Protein AF-A0A349B0N8-F1 (afdb_monomer_lite)

Structure (mmCIF, N/CA/C/O backbone):
data_AF-A0A349B0N8-F1
#
_entry.id   AF-A0A349B0N8-F1
#
loop_
_atom_site.group_PDB
_atom_site.id
_atom_site.type_symbol
_atom_site.label_atom_id
_atom_site.label_alt_id
_atom_site.label_comp_id
_a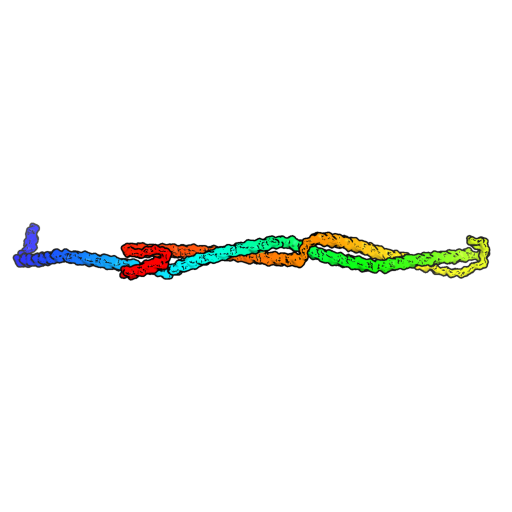tom_site.label_asym_id
_atom_site.label_entity_id
_atom_site.label_seq_id
_atom_site.pdbx_PDB_ins_code
_atom_site.Cartn_x
_atom_site.Cartn_y
_atom_site.Cartn_z
_atom_site.occupancy
_atom_site.B_iso_or_equiv
_atom_site.auth_seq_id
_atom_site.auth_comp_id
_atom_site.auth_asym_id
_atom_site.auth_atom_id
_atom_site.pdbx_PDB_model_num
ATOM 1 N N . ALA A 1 1 ? -107.350 33.479 91.675 1.00 53.53 1 ALA A N 1
ATOM 2 C CA . ALA A 1 1 ? -107.306 32.936 90.304 1.00 53.53 1 ALA A CA 1
ATOM 3 C C . ALA A 1 1 ? -106.408 31.702 90.231 1.00 53.53 1 ALA A C 1
ATOM 5 O O . ALA A 1 1 ? -106.941 30.645 89.967 1.00 53.53 1 ALA A O 1
ATOM 6 N N . VAL A 1 2 ? -105.119 31.780 90.598 1.00 50.94 2 VAL A N 1
ATOM 7 C CA . VAL A 1 2 ? -104.207 30.605 90.638 1.00 50.94 2 VAL A CA 1
ATOM 8 C C . VAL A 1 2 ? -104.622 29.538 91.676 1.00 50.94 2 VAL A C 1
ATOM 10 O O . VAL A 1 2 ? -104.343 28.365 91.504 1.00 50.94 2 VAL A O 1
ATOM 13 N N . ILE A 1 3 ? -105.347 29.912 92.738 1.00 52.78 3 ILE A N 1
ATOM 14 C CA . ILE A 1 3 ? -105.743 28.976 93.810 1.00 52.78 3 ILE A CA 1
ATOM 15 C C . ILE A 1 3 ? -106.894 28.029 93.399 1.00 52.78 3 ILE A C 1
ATOM 17 O O . ILE A 1 3 ? -106.881 26.880 93.823 1.00 52.78 3 ILE A O 1
ATOM 21 N N . ASP A 1 4 ? -107.843 28.454 92.553 1.00 53.34 4 ASP A N 1
ATOM 22 C CA . ASP A 1 4 ? -108.974 27.592 92.138 1.00 53.34 4 ASP A CA 1
ATOM 23 C C . ASP A 1 4 ? -108.573 26.571 91.061 1.00 53.34 4 ASP A C 1
ATOM 25 O O . ASP A 1 4 ? -109.066 25.447 91.058 1.00 53.34 4 ASP A O 1
ATOM 29 N N . GLU A 1 5 ? -107.625 26.921 90.187 1.00 50.47 5 GLU A N 1
ATOM 30 C CA . GLU A 1 5 ? -107.080 26.014 89.166 1.00 50.47 5 GLU A CA 1
ATOM 31 C C . GLU A 1 5 ? -106.246 24.887 89.814 1.00 50.47 5 GLU A C 1
ATOM 33 O O . GLU A 1 5 ? -106.391 23.721 89.458 1.00 50.47 5 GLU A O 1
ATOM 38 N N . HIS A 1 6 ? -105.496 25.204 90.881 1.00 51.53 6 HIS A N 1
ATOM 39 C CA . HIS A 1 6 ? -104.768 24.222 91.697 1.00 51.53 6 HIS A CA 1
ATOM 40 C C . HIS A 1 6 ? -105.680 23.301 92.535 1.00 51.53 6 HIS A C 1
ATOM 42 O O . HIS A 1 6 ? -105.239 22.229 92.942 1.00 51.53 6 HIS A O 1
ATOM 48 N N . LEU A 1 7 ? -106.934 23.686 92.809 1.00 51.81 7 LEU A N 1
ATOM 49 C CA . LEU A 1 7 ? -107.891 22.856 93.556 1.00 51.81 7 LEU A CA 1
ATOM 50 C C . LEU A 1 7 ? -108.655 21.874 92.651 1.00 51.81 7 LEU A C 1
ATOM 52 O O . LEU A 1 7 ? -109.010 20.790 93.113 1.00 51.81 7 LEU A O 1
ATOM 56 N N . VAL A 1 8 ? -108.866 22.205 91.370 1.00 56.41 8 VAL A N 1
ATOM 57 C CA . VAL A 1 8 ? -109.462 21.284 90.380 1.00 56.41 8 VAL A CA 1
ATOM 58 C C . VAL A 1 8 ? -108.484 20.167 90.000 1.00 56.41 8 VAL A C 1
ATOM 60 O O . VAL A 1 8 ? -108.897 19.010 89.945 1.00 56.41 8 VAL A O 1
ATOM 63 N N . ASP A 1 9 ? -107.188 20.463 89.864 1.00 53.38 9 ASP A N 1
ATOM 64 C CA . ASP A 1 9 ? -106.153 19.434 89.646 1.00 53.38 9 ASP A CA 1
ATOM 65 C C . ASP A 1 9 ? -105.982 18.481 90.851 1.00 53.38 9 ASP A C 1
ATOM 67 O O . ASP A 1 9 ? -105.506 17.355 90.700 1.00 53.38 9 ASP A O 1
ATOM 71 N N . LEU A 1 10 ? -106.439 18.882 92.045 1.00 51.72 10 LEU A N 1
ATOM 72 C CA . LEU A 1 10 ? -106.464 18.058 93.262 1.00 51.72 10 LEU A CA 1
ATOM 73 C C . LEU A 1 10 ? -107.798 17.313 93.480 1.00 51.72 10 LEU A C 1
ATOM 75 O O . LEU A 1 10 ? -107.887 16.497 94.395 1.00 51.72 10 LEU A O 1
ATOM 79 N N . ALA A 1 11 ? -108.826 17.514 92.643 1.00 53.38 11 ALA A N 1
ATOM 80 C CA . ALA A 1 11 ? -110.136 16.858 92.798 1.00 53.38 11 ALA A CA 1
ATOM 81 C C . ALA A 1 11 ? -110.097 15.329 92.578 1.00 53.38 11 ALA A C 1
ATOM 83 O O . ALA A 1 11 ? -111.010 14.612 92.991 1.00 53.38 11 ALA A O 1
ATOM 84 N N . HIS A 1 12 ? -109.029 14.822 91.956 1.00 54.50 12 HIS A N 1
ATOM 85 C CA . HIS A 1 12 ? -108.745 13.392 91.802 1.00 54.50 12 HIS A CA 1
ATOM 86 C C . HIS A 1 12 ? -107.602 12.900 92.705 1.00 54.50 12 HIS A C 1
ATOM 88 O O . HIS A 1 12 ? -107.223 11.735 92.619 1.00 54.50 12 HIS A O 1
ATOM 94 N N . ALA A 1 13 ? -107.086 13.747 93.604 1.00 50.62 13 ALA A N 1
ATOM 95 C CA . ALA A 1 13 ? -106.146 13.366 94.656 1.00 50.62 13 ALA A CA 1
ATOM 96 C C . ALA A 1 13 ? -106.904 12.762 95.849 1.00 50.62 13 ALA A C 1
ATOM 98 O O . ALA A 1 13 ? -106.869 13.271 96.967 1.00 50.62 13 ALA A O 1
ATOM 99 N N . THR A 1 14 ? -107.647 11.686 95.592 1.00 62.53 14 THR A N 1
ATOM 100 C CA . THR A 1 14 ? -108.176 10.835 96.660 1.00 62.53 14 THR A CA 1
ATOM 101 C C . THR A 1 14 ? -107.013 10.168 97.391 1.00 62.53 14 THR A C 1
ATOM 103 O O . THR A 1 14 ? -105.952 9.960 96.797 1.00 62.53 14 THR A O 1
ATOM 106 N N . ASP A 1 15 ? -107.203 9.791 98.656 1.00 66.19 15 ASP A N 1
ATOM 107 C CA . ASP A 1 15 ? -106.174 9.058 99.410 1.00 66.19 15 ASP A CA 1
ATOM 108 C C . ASP A 1 15 ? -105.707 7.802 98.644 1.00 66.19 15 ASP A C 1
ATOM 110 O O . ASP A 1 15 ? -104.508 7.554 98.550 1.00 66.19 15 ASP A O 1
ATOM 114 N N . ASP A 1 16 ? -106.618 7.113 97.944 1.00 67.56 16 ASP A N 1
ATOM 115 C CA . ASP A 1 16 ? -106.291 5.993 97.046 1.00 67.56 16 ASP A CA 1
ATOM 116 C C . ASP A 1 16 ? -105.410 6.392 95.843 1.00 67.56 16 ASP A C 1
ATOM 118 O O . ASP A 1 16 ? -104.544 5.622 95.431 1.00 67.56 16 ASP A O 1
ATOM 122 N N . ALA A 1 17 ? -105.597 7.583 95.261 1.00 69.06 17 ALA A N 1
ATOM 123 C CA . ALA A 1 17 ? -104.769 8.072 94.155 1.00 69.06 17 ALA A CA 1
ATOM 124 C C . ALA A 1 17 ? -103.382 8.514 94.646 1.00 69.06 17 ALA A C 1
ATOM 126 O O . ALA A 1 17 ? -102.387 8.310 93.949 1.00 69.06 17 ALA A O 1
ATOM 127 N N . VAL A 1 18 ? -103.300 9.063 95.864 1.00 72.94 18 VAL A N 1
ATOM 128 C CA . VAL A 1 18 ? -102.039 9.388 96.544 1.00 72.94 18 VAL A CA 1
ATOM 129 C C . VAL A 1 18 ? -101.283 8.115 96.919 1.00 72.94 18 VAL A C 1
ATOM 131 O O . VAL A 1 18 ? -100.074 8.053 96.704 1.00 72.94 18 VAL A O 1
ATOM 134 N N . ASP A 1 19 ? -101.961 7.083 97.416 1.00 75.06 19 ASP A N 1
ATOM 135 C CA . ASP A 1 19 ? -101.336 5.807 97.764 1.00 75.06 19 ASP A CA 1
ATOM 136 C C . ASP A 1 19 ? -100.950 4.994 96.522 1.00 75.06 19 ASP A C 1
ATOM 138 O O . ASP A 1 19 ? -99.865 4.412 96.497 1.00 75.06 19 ASP A O 1
ATOM 142 N N . ALA A 1 20 ? -101.734 5.041 95.438 1.00 74.19 20 ALA A N 1
ATOM 143 C CA . ALA A 1 20 ? -101.339 4.495 94.139 1.00 74.19 20 ALA A CA 1
ATOM 144 C C . ALA A 1 20 ? -100.138 5.248 93.542 1.00 74.19 20 ALA A C 1
ATOM 146 O O . ALA A 1 20 ? -99.210 4.618 93.036 1.00 74.19 20 ALA A O 1
ATOM 147 N N . ALA A 1 21 ? -100.105 6.582 93.642 1.00 75.56 21 ALA A N 1
ATOM 148 C CA . ALA A 1 21 ? -98.959 7.384 93.224 1.00 75.56 21 ALA A CA 1
ATOM 149 C C . ALA A 1 21 ? -97.724 7.121 94.101 1.00 75.56 21 ALA A C 1
ATOM 151 O O . ALA A 1 21 ? -96.629 7.010 93.563 1.00 75.56 21 ALA A O 1
ATOM 152 N N . ARG A 1 22 ? -97.868 6.941 95.423 1.00 79.50 22 ARG A N 1
ATOM 153 C CA . ARG A 1 22 ? -96.772 6.545 96.330 1.00 79.50 22 ARG A CA 1
ATOM 154 C C . ARG A 1 22 ? -96.272 5.139 96.051 1.00 79.50 22 ARG A C 1
ATOM 156 O O . ARG A 1 22 ? -95.065 4.939 96.044 1.00 79.50 22 ARG A O 1
ATOM 163 N N . ALA A 1 23 ? -97.165 4.184 95.799 1.00 77.88 23 ALA A N 1
ATOM 164 C CA . ALA A 1 23 ? -96.799 2.831 95.399 1.00 77.88 23 ALA A CA 1
ATOM 165 C C . ALA A 1 23 ? -96.062 2.852 94.057 1.00 77.88 23 ALA A C 1
ATOM 167 O O . ALA A 1 23 ? -95.033 2.201 93.914 1.00 77.88 23 ALA A O 1
ATOM 168 N N . ARG A 1 24 ? -96.525 3.672 93.106 1.00 80.31 24 ARG A N 1
ATOM 169 C CA . ARG A 1 24 ? -95.863 3.871 91.816 1.00 80.31 24 ARG A CA 1
ATOM 170 C C . ARG A 1 24 ? -94.506 4.548 91.966 1.00 80.31 24 ARG A C 1
ATOM 172 O O . ARG A 1 24 ? -93.559 4.122 91.322 1.00 80.31 24 ARG A O 1
ATOM 179 N N . VAL A 1 25 ? -94.391 5.559 92.826 1.00 83.50 25 VAL A N 1
ATOM 180 C CA . VAL A 1 25 ? -93.113 6.198 93.162 1.00 83.50 25 VAL A CA 1
ATOM 181 C C . VAL A 1 25 ? -92.191 5.186 93.827 1.00 83.50 25 VAL A C 1
ATOM 183 O O . VAL A 1 25 ? -91.063 5.075 93.393 1.00 83.50 25 VAL A O 1
ATOM 186 N N . ALA A 1 26 ? -92.649 4.384 94.789 1.00 79.69 26 ALA A N 1
ATOM 187 C CA . ALA A 1 26 ? -91.835 3.352 95.432 1.00 79.69 26 ALA A CA 1
ATOM 188 C C . ALA A 1 26 ? -91.379 2.263 94.445 1.00 79.69 26 ALA A C 1
ATOM 190 O O . ALA A 1 26 ? -90.232 1.823 94.500 1.00 79.69 26 ALA A O 1
ATOM 191 N N . GLU A 1 27 ? -92.246 1.854 93.518 1.00 81.69 27 GLU A N 1
ATOM 192 C CA . GLU A 1 27 ? -91.931 0.908 92.446 1.00 81.69 27 GLU A CA 1
ATOM 193 C C . GLU A 1 27 ? -90.896 1.502 91.477 1.00 81.69 27 GLU A C 1
ATOM 195 O O . GLU A 1 27 ? -89.892 0.860 91.176 1.00 81.69 27 GLU A O 1
ATOM 200 N N . VAL A 1 28 ? -91.079 2.760 91.061 1.00 82.50 28 VAL A N 1
ATOM 201 C CA . VAL A 1 28 ? -90.128 3.496 90.216 1.00 82.50 28 VAL A CA 1
ATOM 202 C C . VAL A 1 28 ? -88.805 3.732 90.947 1.00 82.50 28 VAL A C 1
ATOM 204 O O . VAL A 1 28 ? -87.763 3.517 90.344 1.00 82.50 28 VAL A O 1
ATOM 207 N N . THR A 1 29 ? -88.809 4.078 92.235 1.00 83.50 29 THR A N 1
ATOM 208 C CA . THR A 1 29 ? -87.602 4.227 93.063 1.00 83.50 29 THR A CA 1
ATOM 209 C C . THR A 1 29 ? -86.878 2.895 93.210 1.00 83.50 29 THR A C 1
ATOM 211 O O . THR A 1 29 ? -85.673 2.847 93.034 1.00 83.50 29 THR A O 1
ATOM 214 N N . THR A 1 30 ? -87.597 1.786 93.410 1.00 84.06 30 THR A N 1
ATOM 215 C CA . THR A 1 30 ? -86.991 0.442 93.451 1.00 84.06 30 THR A CA 1
ATOM 216 C C . THR A 1 30 ? -86.352 0.074 92.109 1.00 84.06 30 THR A C 1
ATOM 218 O O . THR A 1 30 ? -85.307 -0.576 92.064 1.00 84.06 30 THR A O 1
ATOM 221 N N . VAL A 1 31 ? -86.971 0.476 90.994 1.00 86.19 31 VAL A N 1
ATOM 222 C CA . VAL A 1 31 ? -86.393 0.306 89.656 1.00 86.19 31 VAL A CA 1
ATOM 223 C C . VAL A 1 31 ? -85.169 1.205 89.470 1.00 86.19 31 VAL A C 1
ATOM 225 O O . VAL A 1 31 ? -84.172 0.710 88.955 1.00 86.19 31 VAL A O 1
ATOM 228 N N . ILE A 1 32 ? -85.212 2.465 89.918 1.00 84.00 32 ILE A N 1
ATOM 229 C CA . ILE A 1 32 ? -84.081 3.407 89.885 1.00 84.00 32 ILE A CA 1
ATOM 230 C C . ILE A 1 32 ? -82.916 2.871 90.720 1.00 84.00 32 ILE A C 1
ATOM 232 O O . ILE A 1 32 ? -81.825 2.758 90.185 1.00 84.00 32 ILE A O 1
ATOM 236 N N . ASP A 1 33 ? -83.144 2.419 91.954 1.00 84.00 33 ASP A N 1
ATOM 237 C CA . ASP A 1 33 ? -82.106 1.860 92.831 1.00 84.00 33 ASP A CA 1
ATOM 238 C C . ASP A 1 33 ? -81.464 0.600 92.226 1.00 84.00 33 ASP A C 1
ATOM 240 O O . ASP A 1 33 ? -80.252 0.400 92.316 1.00 84.00 33 ASP A O 1
ATOM 244 N N . ARG A 1 34 ? -82.256 -0.259 91.564 1.00 83.69 34 ARG A N 1
ATOM 245 C CA . ARG A 1 34 ? -81.723 -1.415 90.818 1.00 83.69 34 ARG A CA 1
ATOM 246 C C . ARG A 1 34 ? -80.933 -0.984 89.586 1.00 83.69 34 ARG A C 1
ATOM 248 O O . ARG A 1 34 ? -79.947 -1.643 89.262 1.00 83.69 34 ARG A O 1
ATOM 255 N N . LEU A 1 35 ? -81.355 0.081 88.905 1.00 85.38 35 LEU A N 1
ATOM 256 C CA . LEU A 1 35 ? -80.637 0.644 87.763 1.00 85.38 35 LEU A CA 1
ATOM 257 C C . LEU A 1 35 ? -79.306 1.263 88.211 1.00 85.38 35 LEU A C 1
ATOM 259 O O . LEU A 1 35 ? -78.279 0.970 87.609 1.00 85.38 35 LEU A O 1
ATOM 263 N N . ASP A 1 36 ? -79.313 2.040 89.293 1.00 84.88 36 ASP A N 1
ATOM 264 C CA . ASP A 1 36 ? -78.144 2.697 89.880 1.00 84.88 36 ASP A CA 1
ATOM 265 C C . ASP A 1 36 ? -77.152 1.676 90.449 1.00 84.88 36 ASP A C 1
ATOM 267 O O . ASP A 1 36 ? -75.944 1.835 90.285 1.00 84.88 36 ASP A O 1
ATOM 271 N N . ALA A 1 37 ? -77.634 0.581 91.048 1.00 84.62 37 ALA A N 1
ATOM 272 C CA . ALA A 1 37 ? -76.781 -0.520 91.496 1.00 84.62 37 ALA A CA 1
ATOM 273 C C . ALA A 1 37 ? -76.160 -1.314 90.328 1.00 84.62 37 ALA A C 1
ATOM 275 O O . ALA A 1 37 ? -75.039 -1.805 90.455 1.00 84.62 37 ALA A O 1
ATOM 276 N N . ALA A 1 38 ? -76.863 -1.439 89.195 1.00 85.75 38 ALA A N 1
ATOM 277 C CA . ALA A 1 38 ? -76.389 -2.163 88.011 1.00 85.75 38 ALA A CA 1
ATOM 278 C C . ALA A 1 38 ? -75.543 -1.300 87.051 1.00 85.75 38 ALA A C 1
ATOM 280 O O . ALA A 1 38 ? -74.740 -1.837 86.284 1.00 85.75 38 ALA A O 1
ATOM 281 N N . ALA A 1 39 ? -75.688 0.029 87.077 1.00 87.94 39 ALA A N 1
ATOM 282 C CA . ALA A 1 39 ? -74.991 0.955 86.182 1.00 87.94 39 ALA A CA 1
ATOM 283 C C . ALA A 1 39 ? -73.445 0.860 86.232 1.00 87.94 39 ALA A C 1
ATOM 285 O O . ALA A 1 39 ? -72.827 0.896 85.161 1.00 87.94 39 ALA A O 1
ATOM 286 N N . PRO A 1 40 ? -72.784 0.684 87.399 1.00 89.06 40 PRO A N 1
ATOM 287 C CA . PRO A 1 40 ? -71.333 0.500 87.469 1.00 89.06 40 PRO A CA 1
ATOM 288 C C . PRO A 1 40 ? -70.865 -0.795 86.798 1.00 89.06 40 PRO A C 1
ATOM 290 O O . PRO A 1 40 ? -69.856 -0.794 86.095 1.00 89.06 40 PRO A O 1
ATOM 293 N N . GLU A 1 41 ? -71.609 -1.892 86.973 1.00 87.75 41 GLU A N 1
ATOM 294 C CA . GLU A 1 41 ? -71.298 -3.188 86.358 1.00 87.75 41 GLU A CA 1
ATOM 295 C C . GLU A 1 41 ? -71.491 -3.134 84.836 1.00 87.75 41 GLU A C 1
ATOM 297 O O . GLU A 1 41 ? -70.632 -3.597 84.083 1.00 87.75 41 GLU A O 1
ATOM 302 N N . LEU A 1 42 ? -72.562 -2.479 84.371 1.00 87.25 42 LEU A N 1
ATOM 303 C CA . LEU A 1 42 ? -72.797 -2.243 82.946 1.00 87.25 42 LEU A CA 1
ATOM 304 C C . LEU A 1 42 ? -71.681 -1.387 82.321 1.00 87.25 42 LEU A C 1
ATOM 306 O O . LEU A 1 42 ? -71.211 -1.694 81.227 1.00 87.25 42 LEU A O 1
ATOM 310 N N . THR A 1 43 ? -71.223 -0.347 83.026 1.00 90.12 43 THR A N 1
ATOM 311 C CA . THR A 1 43 ? -70.109 0.512 82.586 1.00 90.12 43 THR A CA 1
ATOM 312 C C . THR A 1 43 ? -68.803 -0.279 82.497 1.00 90.12 43 THR A C 1
ATOM 314 O O . THR A 1 43 ? -68.133 -0.228 81.471 1.00 90.12 43 THR A O 1
ATOM 317 N N . ALA A 1 44 ? -68.481 -1.089 83.512 1.00 89.38 44 ALA A N 1
ATOM 318 C CA . ALA A 1 44 ? -67.292 -1.941 83.504 1.00 89.38 44 ALA A CA 1
ATOM 319 C C . ALA A 1 44 ? -67.314 -2.981 82.367 1.00 89.38 44 ALA A C 1
ATOM 321 O O . ALA A 1 44 ? -66.285 -3.243 81.742 1.00 89.38 44 ALA A O 1
ATOM 322 N N . LEU A 1 45 ? -68.482 -3.564 82.066 1.00 90.38 45 LEU A N 1
ATOM 323 C CA . LEU A 1 45 ? -68.653 -4.467 80.926 1.00 90.38 45 LEU A CA 1
ATOM 324 C C . LEU A 1 45 ? -68.489 -3.736 79.587 1.00 90.38 45 LEU A C 1
ATOM 326 O O . LEU A 1 45 ? -67.822 -4.267 78.702 1.00 90.38 45 LEU A O 1
ATOM 330 N N . LEU A 1 46 ? -69.042 -2.528 79.435 1.00 91.00 46 LEU A N 1
ATOM 331 C CA . LEU A 1 46 ? -68.878 -1.712 78.226 1.00 91.00 46 LEU A CA 1
ATOM 332 C C . LEU A 1 46 ? -67.418 -1.303 77.999 1.00 91.00 46 LEU A C 1
ATOM 334 O O . LEU A 1 46 ? -66.932 -1.406 76.874 1.00 91.00 46 LEU A O 1
ATOM 338 N N . ASP A 1 47 ? -66.702 -0.896 79.047 1.00 91.56 47 ASP A N 1
ATOM 339 C CA . ASP A 1 47 ? -65.274 -0.578 78.960 1.00 91.56 47 ASP A CA 1
ATOM 340 C C . ASP A 1 47 ? -64.440 -1.821 78.634 1.00 91.56 47 ASP A C 1
ATOM 342 O O . ASP A 1 47 ? -63.498 -1.747 77.845 1.00 91.56 47 ASP A O 1
ATOM 346 N N . LYS A 1 48 ? -64.827 -2.993 79.154 1.00 89.75 48 LYS A N 1
ATOM 347 C CA . LYS A 1 48 ? -64.207 -4.266 78.773 1.00 89.75 48 LYS A CA 1
ATOM 348 C C . LYS A 1 48 ? -64.461 -4.602 77.304 1.00 89.75 48 LYS A C 1
ATOM 350 O O . LYS A 1 48 ? -63.522 -5.002 76.623 1.00 89.75 48 LYS A O 1
ATOM 355 N N . VAL A 1 49 ? -65.685 -4.427 76.801 1.00 90.25 49 VAL A N 1
ATOM 356 C CA . VAL A 1 49 ? -66.008 -4.630 75.377 1.00 90.25 49 VAL A CA 1
ATOM 357 C C . VAL A 1 49 ? -65.169 -3.696 74.509 1.00 90.25 49 VAL A C 1
ATOM 359 O O . VAL A 1 49 ? -64.481 -4.186 73.623 1.00 90.25 49 VAL A O 1
ATOM 362 N N . ARG A 1 50 ? -65.120 -2.394 74.825 1.00 91.19 50 ARG A N 1
ATOM 363 C CA . ARG A 1 50 ? -64.273 -1.419 74.115 1.00 91.19 50 ARG A CA 1
ATOM 364 C C . ARG A 1 50 ? -62.800 -1.809 74.135 1.00 91.19 50 ARG A C 1
ATOM 366 O O . ARG A 1 50 ? -62.178 -1.847 73.085 1.00 91.19 50 ARG A O 1
ATOM 373 N N . GLY A 1 51 ? -62.265 -2.179 75.298 1.00 91.00 51 GLY A N 1
ATOM 374 C CA . GLY A 1 51 ? -60.881 -2.636 75.410 1.00 91.00 51 GLY A CA 1
ATOM 375 C C . GLY A 1 51 ? -60.601 -3.896 74.585 1.00 91.00 51 GLY A C 1
ATOM 376 O O . GLY A 1 51 ? -59.534 -4.014 73.990 1.00 91.00 51 GLY A O 1
ATOM 377 N N . THR A 1 52 ? -61.565 -4.818 74.498 1.00 91.00 52 THR A N 1
ATOM 378 C CA . THR A 1 52 ? -61.437 -6.035 73.679 1.00 91.00 52 THR A CA 1
ATOM 379 C C . THR A 1 52 ? -61.556 -5.721 72.184 1.00 91.00 52 THR A C 1
ATOM 381 O O . THR A 1 52 ? -60.833 -6.305 71.381 1.00 91.00 52 THR A O 1
ATOM 384 N N . ASP A 1 53 ? -62.424 -4.782 71.798 1.00 90.69 53 ASP A N 1
ATOM 385 C CA . ASP A 1 53 ? -62.571 -4.308 70.419 1.00 90.69 53 ASP A CA 1
ATOM 386 C C . ASP A 1 53 ? -61.325 -3.549 69.949 1.00 90.69 53 ASP A C 1
ATOM 388 O O . ASP A 1 53 ? -60.852 -3.786 68.837 1.00 90.69 53 ASP A O 1
ATOM 392 N N . ASP A 1 54 ? -60.747 -2.702 70.804 1.00 91.00 54 ASP A N 1
ATOM 393 C CA . ASP A 1 54 ? -59.490 -2.001 70.542 1.00 91.00 54 ASP A CA 1
ATOM 394 C C . ASP A 1 54 ? -58.339 -3.001 70.367 1.00 91.00 54 ASP A C 1
ATOM 396 O O . ASP A 1 54 ? -57.573 -2.894 69.407 1.00 91.00 54 ASP A O 1
ATOM 400 N N . GLN A 1 55 ? -58.262 -4.025 71.227 1.00 90.69 55 GLN A N 1
ATOM 401 C CA . GLN A 1 55 ? -57.305 -5.130 71.092 1.00 90.69 55 GLN A CA 1
ATOM 402 C C . GLN A 1 55 ? -57.519 -5.929 69.802 1.00 90.69 55 GLN A C 1
ATOM 404 O O . GLN A 1 55 ? -56.559 -6.232 69.097 1.00 90.69 55 GLN A O 1
ATOM 409 N N . ALA A 1 56 ? -58.763 -6.261 69.455 1.00 90.25 56 ALA A N 1
ATOM 410 C CA . ALA A 1 56 ? -59.072 -6.986 68.228 1.00 90.25 56 ALA A CA 1
ATOM 411 C C . ALA A 1 56 ? -58.748 -6.152 66.980 1.00 90.25 56 ALA A C 1
ATOM 413 O O . ALA A 1 56 ? -58.258 -6.690 65.988 1.00 90.25 56 ALA A O 1
ATOM 414 N N . ALA A 1 57 ? -59.004 -4.842 67.012 1.00 90.94 57 ALA A N 1
ATOM 415 C CA . ALA A 1 57 ? -58.623 -3.926 65.946 1.00 90.94 57 ALA A CA 1
ATOM 416 C C . ALA A 1 57 ? -57.097 -3.822 65.814 1.00 90.94 57 ALA A C 1
ATOM 418 O O . ALA A 1 57 ? -56.595 -3.769 64.692 1.00 90.94 57 ALA A O 1
ATOM 419 N N . ASP A 1 58 ? -56.363 -3.837 66.928 1.00 89.69 58 ASP A N 1
ATOM 420 C CA . ASP A 1 58 ? -54.900 -3.819 66.927 1.00 89.69 58 ASP A CA 1
ATOM 421 C C . ASP A 1 58 ? -54.296 -5.111 66.370 1.00 89.69 58 ASP A C 1
ATOM 423 O O . ASP A 1 58 ? -53.471 -5.053 65.461 1.00 89.69 58 ASP A O 1
ATOM 427 N N . LEU A 1 59 ? -54.800 -6.273 66.795 1.00 90.75 59 LEU A N 1
ATOM 428 C CA . LEU A 1 59 ? -54.398 -7.574 66.249 1.00 90.75 59 LEU A CA 1
ATOM 429 C C . LEU A 1 59 ? -54.717 -7.697 64.753 1.00 90.75 59 LEU A C 1
ATOM 431 O O . LEU A 1 59 ? -53.913 -8.226 63.992 1.00 90.75 59 LEU A O 1
ATOM 435 N N . ARG A 1 60 ? -55.860 -7.173 64.290 1.00 90.94 60 ARG A N 1
ATOM 436 C CA . ARG A 1 60 ? -56.181 -7.146 62.850 1.00 90.94 60 ARG A CA 1
ATOM 437 C C . ARG A 1 60 ? -55.203 -6.277 62.066 1.00 90.94 60 ARG A C 1
ATOM 439 O O . ARG A 1 60 ? -54.741 -6.714 61.016 1.00 90.94 60 ARG A O 1
ATOM 446 N N . ARG A 1 61 ? -54.861 -5.086 62.576 1.00 89.44 61 ARG A N 1
ATOM 447 C CA . ARG A 1 61 ? -53.832 -4.227 61.965 1.00 89.44 61 ARG A CA 1
ATOM 448 C C . ARG A 1 61 ? -52.474 -4.923 61.942 1.00 89.44 61 ARG A C 1
ATOM 450 O O . ARG A 1 61 ? -51.776 -4.837 60.940 1.00 89.44 61 ARG A O 1
ATOM 457 N N . GLN A 1 62 ? -52.120 -5.632 63.012 1.00 90.94 62 GLN A N 1
ATOM 458 C CA . GLN A 1 62 ? -50.884 -6.406 63.086 1.00 90.94 62 GLN A CA 1
ATOM 459 C C . GLN A 1 62 ? -50.846 -7.500 62.009 1.00 90.94 62 GLN A C 1
ATOM 461 O O . GLN A 1 62 ? -49.887 -7.554 61.245 1.00 90.94 62 GLN A O 1
ATOM 466 N N . VAL A 1 63 ? -51.895 -8.321 61.892 1.00 90.25 63 VAL A N 1
ATOM 467 C CA . VAL A 1 63 ? -51.988 -9.374 60.863 1.00 90.25 63 VAL A CA 1
ATOM 468 C C . VAL A 1 63 ? -51.949 -8.782 59.451 1.00 90.25 63 VAL A C 1
ATOM 470 O O . VAL A 1 63 ? -51.306 -9.345 58.570 1.00 90.25 63 VAL A O 1
ATOM 473 N N . GLU A 1 64 ? -52.591 -7.635 59.221 1.00 90.88 64 GLU A N 1
ATOM 474 C CA . GLU A 1 64 ? -52.553 -6.946 57.927 1.00 90.88 64 GLU A CA 1
ATOM 475 C C . GLU A 1 64 ? -51.142 -6.438 57.583 1.00 90.88 64 GLU A C 1
ATOM 477 O O . GLU A 1 64 ? -50.660 -6.656 56.470 1.00 90.88 64 GLU A O 1
ATOM 482 N N . LEU A 1 65 ? -50.455 -5.808 58.543 1.00 91.50 65 LEU A N 1
ATOM 483 C CA . LEU A 1 65 ? -49.087 -5.320 58.366 1.00 91.50 65 LEU A CA 1
ATOM 484 C C . LEU A 1 65 ? -48.106 -6.467 58.106 1.00 91.50 65 LEU A C 1
ATOM 486 O O . LEU A 1 65 ? -47.318 -6.384 57.164 1.00 91.50 65 LEU A O 1
ATOM 490 N N . LEU A 1 66 ? -48.175 -7.536 58.903 1.00 91.69 66 LEU A N 1
ATOM 491 C CA . LEU A 1 66 ? -47.305 -8.706 58.769 1.00 91.69 66 LEU A CA 1
ATOM 492 C C . LEU A 1 66 ? -47.611 -9.492 57.488 1.00 91.69 66 LEU A C 1
ATOM 494 O O . LEU A 1 66 ? -46.696 -9.816 56.737 1.00 91.69 66 LEU A O 1
ATOM 498 N N . GLY A 1 67 ? -48.887 -9.710 57.160 1.00 87.94 67 GLY A N 1
ATOM 499 C CA . GLY A 1 67 ? -49.300 -10.393 55.928 1.00 87.94 67 GLY A CA 1
ATOM 500 C C . GLY A 1 67 ? -48.956 -9.629 54.640 1.00 87.94 67 GLY A C 1
ATOM 501 O O . GLY A 1 67 ? -48.901 -10.227 53.558 1.00 87.94 67 GLY A O 1
ATOM 502 N N . GLY A 1 68 ? -48.708 -8.319 54.748 1.00 89.25 68 GLY A N 1
ATOM 503 C CA . GLY A 1 68 ? -48.222 -7.459 53.667 1.00 89.25 68 GLY A CA 1
ATOM 504 C C . GLY A 1 68 ? -46.715 -7.558 53.397 1.00 89.25 68 GLY A C 1
ATOM 505 O O . GLY A 1 68 ? -46.250 -7.029 52.384 1.00 89.25 68 GLY A O 1
ATOM 506 N N . VAL A 1 69 ? -45.946 -8.223 54.263 1.00 91.81 69 VAL A N 1
ATOM 507 C CA . VAL A 1 69 ? -44.514 -8.473 54.066 1.00 91.81 69 VAL A CA 1
ATOM 508 C C . VAL A 1 69 ? -44.345 -9.738 53.228 1.00 91.81 69 VAL A C 1
ATOM 510 O O . VAL A 1 69 ? -44.537 -10.852 53.702 1.00 91.81 69 VAL A O 1
ATOM 513 N N . ARG A 1 70 ? -43.986 -9.569 51.954 1.00 89.06 70 ARG A N 1
ATOM 514 C CA . ARG A 1 70 ? -43.701 -10.675 51.031 1.00 89.06 70 ARG A CA 1
ATOM 515 C C . ARG A 1 70 ? -42.457 -10.373 50.221 1.00 89.06 70 ARG A C 1
ATOM 517 O O . ARG A 1 70 ? -42.244 -9.221 49.850 1.00 89.06 70 ARG A O 1
ATOM 524 N N . VAL A 1 71 ? -41.696 -11.415 49.900 1.00 87.94 71 VAL A N 1
ATOM 525 C CA . VAL A 1 71 ? -40.535 -11.324 49.010 1.00 87.94 71 VAL A CA 1
ATOM 526 C C . VAL A 1 71 ? -41.006 -10.936 47.605 1.00 87.94 71 VAL A C 1
ATOM 528 O O . VAL A 1 71 ? -41.781 -11.683 46.997 1.00 87.94 71 VAL A O 1
ATOM 531 N N . PRO A 1 72 ? -40.571 -9.789 47.052 1.00 89.25 72 PRO A N 1
ATOM 532 C CA . PRO A 1 72 ? -40.830 -9.477 45.656 1.00 89.25 72 PRO A CA 1
ATOM 533 C C . PRO A 1 72 ? -40.138 -10.518 44.769 1.00 89.25 72 PRO A C 1
ATOM 535 O O . PRO A 1 72 ? -38.938 -10.756 44.905 1.00 89.25 72 PRO A O 1
ATOM 538 N N . GLY A 1 73 ? -40.869 -11.118 43.825 1.00 82.88 73 GLY A N 1
ATOM 539 C CA . GLY A 1 73 ? -40.343 -12.201 42.977 1.00 82.88 73 GLY A CA 1
ATOM 540 C C . GLY A 1 73 ? -39.114 -11.820 42.138 1.00 82.88 73 GLY A C 1
ATOM 541 O O . GLY A 1 73 ? -38.400 -12.691 41.651 1.00 82.88 73 GLY A O 1
ATOM 542 N N . GLU A 1 74 ? -38.833 -10.524 41.989 1.00 86.69 74 GLU A N 1
ATOM 543 C CA . GLU A 1 74 ? -37.678 -10.030 41.244 1.00 86.69 74 GLU A CA 1
ATOM 544 C C . GLU A 1 74 ? -36.374 -10.000 42.059 1.00 86.69 74 GLU A C 1
ATOM 546 O O . GLU A 1 74 ? -35.309 -9.901 41.454 1.00 86.69 74 GLU A O 1
ATOM 551 N N . VAL A 1 75 ? -36.398 -10.119 43.392 1.00 86.00 75 VAL A N 1
ATOM 552 C CA . VAL A 1 75 ? -35.210 -9.894 44.244 1.00 86.00 75 VAL A CA 1
ATOM 553 C C . VAL A 1 75 ? -34.051 -10.839 43.916 1.00 86.00 75 VAL A C 1
ATOM 555 O O . VAL A 1 75 ? -32.934 -10.378 43.672 1.00 86.00 75 VAL A O 1
ATOM 558 N N . ALA A 1 76 ? -34.309 -12.146 43.818 1.00 80.94 76 ALA A N 1
ATOM 559 C CA . ALA A 1 76 ? -33.283 -13.125 43.446 1.00 80.94 76 ALA A CA 1
ATOM 560 C C . ALA A 1 76 ? -32.704 -12.847 42.042 1.00 80.94 76 ALA A C 1
ATOM 562 O O . ALA A 1 76 ? -31.511 -13.033 41.793 1.00 80.94 76 ALA A O 1
ATOM 563 N N . SER A 1 77 ? -33.530 -12.322 41.129 1.00 88.88 77 SER A N 1
ATOM 564 C CA . SER A 1 77 ? -33.091 -11.941 39.784 1.00 88.88 77 SER A CA 1
ATOM 565 C C . SER A 1 77 ? -32.206 -10.690 39.779 1.00 88.88 77 SER A C 1
ATOM 567 O O . SER A 1 77 ? -31.394 -10.526 38.875 1.00 88.88 77 SER A O 1
ATOM 569 N N . VAL A 1 78 ? -32.342 -9.784 40.754 1.00 92.69 78 VAL A N 1
ATOM 570 C CA . VAL A 1 78 ? -31.567 -8.534 40.809 1.00 92.69 78 VAL A CA 1
ATOM 571 C C . VAL A 1 78 ? -30.110 -8.811 41.177 1.00 92.69 78 VAL A C 1
ATOM 573 O O . VAL A 1 78 ? -29.216 -8.382 40.447 1.00 92.69 78 VAL A O 1
ATOM 576 N N . ALA A 1 79 ? -29.867 -9.585 42.239 1.00 87.50 79 ALA A N 1
ATOM 577 C CA . ALA A 1 79 ? -28.512 -9.954 42.655 1.00 87.50 79 ALA A CA 1
ATOM 578 C C . ALA A 1 79 ? -27.785 -10.754 41.560 1.00 87.50 79 ALA A C 1
ATOM 580 O O . ALA A 1 79 ? -26.647 -10.446 41.203 1.00 87.50 79 ALA A O 1
ATOM 581 N N . SER A 1 80 ? -28.478 -11.723 40.946 1.00 90.44 80 SER A N 1
ATOM 582 C CA . SER A 1 80 ? -27.933 -12.494 39.824 1.00 90.44 80 SER A CA 1
ATOM 583 C C . SER A 1 80 ? -27.617 -11.616 38.605 1.00 90.44 80 SER A C 1
ATOM 585 O O . SER A 1 80 ? -26.543 -11.760 38.023 1.00 90.44 80 SER A O 1
ATOM 587 N N . ARG A 1 81 ? -28.494 -10.664 38.246 1.00 94.81 81 ARG A N 1
ATOM 588 C CA . ARG A 1 81 ? -28.247 -9.713 37.147 1.00 94.81 81 ARG A CA 1
ATOM 589 C C . ARG A 1 81 ? -27.038 -8.819 37.400 1.00 94.81 81 ARG A C 1
ATOM 591 O O . ARG A 1 81 ? -26.305 -8.537 36.456 1.00 94.81 81 ARG A O 1
ATOM 598 N N . ARG A 1 82 ? -26.817 -8.370 38.640 1.00 95.31 82 ARG A N 1
ATOM 599 C CA . ARG A 1 82 ? -25.626 -7.581 38.976 1.00 95.31 82 ARG A CA 1
ATOM 600 C C . ARG A 1 82 ? -24.357 -8.412 38.850 1.00 95.31 82 ARG A C 1
ATOM 602 O O . ARG A 1 82 ? -23.438 -7.971 38.168 1.00 95.31 82 ARG A O 1
ATOM 609 N N . ALA A 1 83 ? -24.323 -9.599 39.455 1.00 93.69 83 ALA A N 1
ATOM 610 C CA . ALA A 1 83 ? -23.162 -10.481 39.368 1.00 93.69 83 ALA A CA 1
ATOM 611 C C . ALA A 1 83 ? -22.825 -10.825 37.906 1.00 93.69 83 ALA A C 1
ATOM 613 O O . ALA A 1 83 ? -21.660 -10.827 37.516 1.00 93.69 83 ALA A O 1
ATOM 614 N N . GLU A 1 84 ? -23.844 -11.051 37.070 1.00 97.06 84 GLU A N 1
ATOM 615 C CA . GLU A 1 84 ? -23.656 -11.242 35.632 1.00 97.06 84 GLU A CA 1
ATOM 616 C C . GLU A 1 84 ? -23.055 -10.008 34.957 1.00 97.06 84 GLU A C 1
ATOM 618 O O . GLU A 1 84 ? -22.053 -10.123 34.256 1.00 97.06 84 GLU A O 1
ATOM 623 N N . ALA A 1 85 ? -23.609 -8.820 35.210 1.00 98.00 85 ALA A N 1
ATOM 624 C CA . ALA A 1 85 ? -23.107 -7.585 34.622 1.00 98.00 85 ALA A CA 1
ATOM 625 C C . ALA A 1 85 ? -21.659 -7.269 35.047 1.00 98.00 85 ALA A C 1
ATOM 627 O O . ALA A 1 85 ? -20.877 -6.794 34.225 1.00 98.00 85 ALA A O 1
ATOM 628 N N . GLU A 1 86 ? -21.270 -7.566 36.293 1.00 98.31 86 GLU A N 1
ATOM 629 C CA . GLU A 1 86 ? -19.881 -7.437 36.765 1.00 98.31 86 GLU A CA 1
ATOM 630 C C . GLU A 1 86 ? -18.935 -8.355 35.974 1.00 98.31 86 GLU A C 1
ATOM 632 O O . GLU A 1 86 ? -17.886 -7.901 35.504 1.00 98.31 86 GLU A O 1
ATOM 637 N N . ARG A 1 87 ? -19.328 -9.618 35.746 1.00 98.50 87 ARG A N 1
ATOM 638 C CA . ARG A 1 87 ? -18.565 -10.548 34.895 1.00 98.50 87 ARG A CA 1
ATOM 639 C C . ARG A 1 87 ? -18.452 -10.035 33.464 1.00 98.50 87 ARG A C 1
ATOM 641 O O . ARG A 1 87 ? -17.343 -9.961 32.938 1.00 98.50 87 ARG A O 1
ATOM 648 N N . THR A 1 88 ? -19.563 -9.603 32.865 1.00 98.31 88 THR A N 1
ATOM 649 C CA . THR A 1 88 ? -19.573 -9.053 31.502 1.00 98.31 88 THR A CA 1
ATOM 650 C C . THR A 1 88 ? -18.662 -7.826 31.377 1.00 98.31 88 THR A C 1
ATOM 652 O O . THR A 1 88 ? -17.956 -7.690 30.380 1.00 98.31 88 THR A O 1
ATOM 655 N N . VAL A 1 89 ? -18.621 -6.937 32.380 1.00 98.69 89 VAL A N 1
ATOM 656 C CA . VAL A 1 89 ? -17.704 -5.780 32.391 1.00 98.69 89 VAL A CA 1
ATOM 657 C C . VAL A 1 89 ? -16.245 -6.219 32.447 1.00 98.69 89 VAL A C 1
ATOM 659 O O . VAL A 1 89 ? -15.420 -5.648 31.727 1.00 98.69 89 VAL A O 1
ATOM 662 N N . SER A 1 90 ? -15.919 -7.214 33.275 1.00 98.38 90 SER A N 1
ATOM 663 C CA . SER A 1 90 ? -14.561 -7.757 33.363 1.00 98.38 90 SER A CA 1
ATOM 664 C C . SER A 1 90 ? -14.110 -8.331 32.017 1.00 98.38 90 SER A C 1
ATOM 666 O O . SER A 1 90 ? -13.096 -7.896 31.471 1.00 98.38 90 SER A O 1
ATOM 668 N N . GLU A 1 91 ? -14.910 -9.222 31.427 1.00 98.31 91 GLU A N 1
ATOM 669 C CA . GLU A 1 91 ? -14.632 -9.847 30.125 1.00 98.31 91 GLU A CA 1
ATOM 670 C C . GLU A 1 91 ? -14.524 -8.813 28.994 1.00 98.31 91 GLU A C 1
ATOM 672 O O . GLU A 1 91 ? -13.607 -8.866 28.170 1.00 98.31 91 GLU A O 1
ATOM 677 N N . ALA A 1 92 ? -15.427 -7.828 28.958 1.00 98.38 92 ALA A N 1
ATOM 678 C CA . ALA A 1 92 ? -15.405 -6.784 27.939 1.00 98.38 92 ALA A CA 1
ATOM 679 C C . ALA A 1 92 ? -14.182 -5.863 28.074 1.00 98.38 92 ALA A C 1
ATOM 681 O O . ALA A 1 92 ? -13.628 -5.437 27.061 1.00 98.38 92 ALA A O 1
ATOM 682 N N . THR A 1 93 ? -13.728 -5.588 29.301 1.00 98.38 93 THR A N 1
ATOM 683 C CA . THR A 1 93 ? -12.522 -4.785 29.560 1.00 98.38 93 THR A CA 1
ATOM 684 C C . THR A 1 93 ? -11.251 -5.539 29.159 1.00 98.38 93 THR A C 1
ATOM 686 O O . THR A 1 93 ? -10.348 -4.956 28.556 1.00 98.38 93 THR A O 1
ATOM 689 N N . GLU A 1 94 ? -11.179 -6.844 29.424 1.00 98.50 94 GLU A N 1
ATOM 690 C CA . GLU A 1 94 ? -10.079 -7.690 28.945 1.00 98.50 94 GLU A CA 1
ATOM 691 C C . GLU A 1 94 ? -10.036 -7.755 27.414 1.00 98.50 94 GLU A C 1
ATOM 693 O O . GLU A 1 94 ? -8.965 -7.604 26.815 1.00 98.50 94 GLU A O 1
ATOM 698 N N . ALA A 1 95 ? -11.197 -7.913 26.770 1.00 98.31 95 ALA A N 1
ATOM 699 C CA . ALA A 1 95 ? -11.320 -7.905 25.316 1.00 98.31 95 ALA A CA 1
ATOM 700 C C . ALA A 1 95 ? -10.934 -6.546 24.704 1.00 98.31 95 ALA A C 1
ATOM 702 O O . ALA A 1 95 ? -10.249 -6.515 23.681 1.00 98.31 95 ALA A O 1
ATOM 703 N N . GLU A 1 96 ? -11.327 -5.430 25.331 1.00 98.56 96 GLU A N 1
ATOM 704 C CA . GLU A 1 96 ? -10.900 -4.071 24.964 1.00 98.56 96 GLU A CA 1
ATOM 705 C C . GLU A 1 96 ? -9.370 -3.951 25.025 1.00 98.56 96 GLU A C 1
ATOM 707 O O . GLU A 1 96 ? -8.738 -3.583 24.034 1.00 98.56 96 GLU A O 1
ATOM 712 N N . GLY A 1 97 ? -8.751 -4.359 26.137 1.00 98.31 97 GLY A N 1
ATOM 713 C CA . GLY A 1 97 ? -7.294 -4.345 26.284 1.00 98.31 97 GLY A CA 1
ATOM 714 C C . GLY A 1 97 ? -6.566 -5.245 25.277 1.00 98.31 97 GLY A C 1
ATOM 715 O O . GLY A 1 97 ? -5.501 -4.880 24.777 1.00 98.31 97 GLY A O 1
ATOM 716 N N . GLY A 1 98 ? -7.133 -6.409 24.950 1.00 98.38 98 GLY A N 1
ATOM 717 C CA . GLY A 1 98 ? -6.614 -7.300 23.909 1.00 98.38 98 GLY A CA 1
ATOM 718 C C . GLY A 1 98 ? -6.677 -6.681 22.512 1.00 98.38 98 GLY A C 1
ATOM 719 O O . GLY A 1 98 ? -5.698 -6.752 21.769 1.00 98.38 98 GLY A O 1
ATOM 720 N N . ALA A 1 99 ? -7.789 -6.027 22.172 1.00 98.56 99 ALA A N 1
ATOM 721 C CA . ALA A 1 99 ? -7.970 -5.382 20.875 1.00 98.56 99 ALA A CA 1
ATOM 722 C C . ALA A 1 99 ? -7.033 -4.178 20.678 1.00 98.56 99 ALA A C 1
ATOM 724 O O . ALA A 1 99 ? -6.475 -4.019 19.593 1.00 98.56 99 ALA A O 1
ATOM 725 N N . VAL A 1 100 ? -6.797 -3.381 21.728 1.00 98.69 100 VAL A N 1
ATOM 726 C CA . VAL A 1 100 ? -5.823 -2.275 21.694 1.00 98.69 100 VAL A CA 1
ATOM 727 C C . VAL A 1 100 ? -4.411 -2.797 21.419 1.00 98.69 100 VAL A C 1
ATOM 729 O O . VAL A 1 100 ? -3.753 -2.304 20.506 1.00 98.69 100 VAL A O 1
ATOM 732 N N . ARG A 1 101 ? -3.965 -3.839 22.138 1.00 98.69 101 ARG A N 1
ATOM 733 C CA . ARG A 1 101 ? -2.644 -4.450 21.901 1.00 98.69 101 ARG A CA 1
ATOM 734 C C . ARG A 1 101 ? -2.505 -4.987 20.478 1.00 98.69 101 ARG A C 1
ATOM 736 O O . ARG A 1 101 ? -1.511 -4.700 19.823 1.00 98.69 101 ARG A O 1
ATOM 743 N N . ALA A 1 102 ? -3.517 -5.698 19.981 1.00 98.50 102 ALA A N 1
ATOM 744 C CA . ALA A 1 102 ? -3.511 -6.224 18.617 1.00 98.50 102 ALA A CA 1
ATOM 745 C C . ALA A 1 102 ? -3.443 -5.108 17.556 1.00 98.50 102 ALA A C 1
ATOM 747 O O . ALA A 1 102 ? -2.780 -5.262 16.530 1.00 98.50 102 ALA A O 1
ATOM 748 N N . LEU A 1 103 ? -4.106 -3.971 17.796 1.00 98.69 103 LEU A N 1
ATOM 749 C CA . LEU A 1 103 ? -4.026 -2.804 16.919 1.00 98.69 103 LEU A CA 1
ATOM 750 C C . LEU A 1 103 ? -2.631 -2.171 16.925 1.00 98.69 103 LEU A C 1
ATOM 752 O O . LEU A 1 103 ? -2.119 -1.825 15.857 1.00 98.69 103 LEU A O 1
ATOM 756 N N . ASP A 1 104 ? -2.019 -2.026 18.096 1.00 98.62 104 ASP A N 1
ATOM 757 C CA . ASP A 1 104 ? -0.667 -1.482 18.213 1.00 98.62 104 ASP A CA 1
ATOM 758 C C . ASP A 1 104 ? 0.362 -2.404 17.540 1.00 98.62 104 ASP A C 1
ATOM 760 O O . ASP A 1 104 ? 1.153 -1.936 16.721 1.00 98.62 104 ASP A O 1
ATOM 764 N N . GLU A 1 105 ? 0.282 -3.717 17.773 1.00 98.50 105 GLU A N 1
ATOM 765 C CA . GLU A 1 105 ? 1.117 -4.725 17.107 1.00 98.50 105 GLU A CA 1
ATOM 766 C C . GLU A 1 105 ? 0.977 -4.669 15.578 1.00 98.50 105 GLU A C 1
ATOM 768 O O . GLU A 1 105 ? 1.983 -4.621 14.864 1.00 98.50 105 GLU A O 1
ATOM 773 N N . ALA A 1 106 ? -0.256 -4.607 15.061 1.00 98.62 106 ALA A N 1
ATOM 774 C CA . ALA A 1 106 ? -0.508 -4.511 13.624 1.00 98.62 106 ALA A CA 1
ATOM 775 C C . ALA A 1 106 ? 0.086 -3.227 13.018 1.00 98.62 106 ALA A C 1
ATOM 777 O O . ALA A 1 106 ? 0.686 -3.262 11.941 1.00 98.62 106 ALA A O 1
ATOM 778 N N . ARG A 1 107 ? -0.031 -2.087 13.714 1.00 98.62 107 ARG A N 1
ATOM 779 C CA . ARG A 1 107 ? 0.553 -0.810 13.271 1.00 98.62 107 ARG A CA 1
ATOM 780 C C . ARG A 1 107 ? 2.075 -0.848 13.271 1.00 98.62 107 ARG A C 1
ATOM 782 O O . ARG A 1 107 ? 2.684 -0.404 12.300 1.00 98.62 107 ARG A O 1
ATOM 789 N N . THR A 1 108 ? 2.689 -1.393 14.320 1.00 98.56 108 THR A N 1
ATOM 790 C CA . THR A 1 108 ? 4.145 -1.556 14.390 1.00 98.56 108 THR A CA 1
ATOM 791 C C . THR A 1 108 ? 4.649 -2.462 13.269 1.00 98.56 108 THR A C 1
ATOM 793 O O . THR A 1 108 ? 5.605 -2.098 12.583 1.00 98.56 108 THR A O 1
ATOM 796 N N . ALA A 1 109 ? 3.977 -3.590 13.019 1.00 98.06 109 ALA A N 1
ATOM 797 C CA . ALA A 1 109 ? 4.313 -4.484 11.915 1.00 98.06 109 ALA A CA 1
ATOM 798 C C . ALA A 1 109 ? 4.215 -3.770 10.557 1.00 98.06 109 ALA A C 1
ATOM 800 O O . ALA A 1 109 ? 5.141 -3.845 9.750 1.00 98.06 109 ALA A O 1
ATOM 801 N N . ARG A 1 110 ? 3.143 -3.001 10.323 1.00 98.31 110 ARG A N 1
ATOM 802 C CA . ARG A 1 110 ? 2.974 -2.227 9.087 1.00 98.31 110 ARG A CA 1
ATOM 803 C C . ARG A 1 110 ? 4.036 -1.140 8.911 1.00 98.31 110 ARG A C 1
ATOM 805 O O . ARG A 1 110 ? 4.498 -0.911 7.791 1.00 98.31 110 ARG A O 1
ATOM 812 N N . GLN A 1 111 ? 4.421 -0.464 9.991 1.00 97.94 111 GLN A N 1
ATOM 813 C CA . GLN A 1 111 ? 5.453 0.571 9.965 1.00 97.94 111 GLN A CA 1
ATOM 814 C C . GLN A 1 111 ? 6.841 -0.014 9.670 1.00 97.94 111 GLN A C 1
ATOM 816 O O . GLN A 1 111 ? 7.620 0.602 8.943 1.00 97.94 111 GLN A O 1
ATOM 821 N N . ALA A 1 112 ? 7.138 -1.212 10.183 1.00 97.94 112 ALA A N 1
ATOM 822 C CA . ALA A 1 112 ? 8.415 -1.891 9.963 1.00 97.94 112 ALA A CA 1
ATOM 823 C C . ALA A 1 112 ? 8.682 -2.234 8.484 1.00 97.94 112 ALA A C 1
ATOM 825 O O . ALA A 1 112 ? 9.840 -2.339 8.087 1.00 97.94 112 ALA A O 1
ATOM 826 N N . LEU A 1 113 ? 7.634 -2.358 7.660 1.00 96.94 113 LEU A N 1
ATOM 827 C CA . LEU A 1 113 ? 7.752 -2.623 6.220 1.00 96.94 113 LEU A CA 1
ATOM 828 C C . LEU A 1 113 ? 8.178 -1.392 5.396 1.00 96.94 113 LEU A C 1
ATOM 830 O O . LEU A 1 113 ? 8.533 -1.529 4.228 1.00 96.94 113 LEU A O 1
ATOM 834 N N . GLY A 1 114 ? 8.177 -0.194 5.987 1.00 96.69 114 GLY A N 1
ATOM 835 C CA . GLY A 1 114 ? 8.654 1.025 5.336 1.00 96.69 114 GLY A CA 1
ATOM 836 C C . GLY A 1 114 ? 7.649 1.670 4.373 1.00 96.69 114 GLY A C 1
ATOM 837 O O . GLY A 1 114 ? 6.441 1.704 4.629 1.00 96.69 114 GLY A O 1
ATOM 838 N N . ASP A 1 115 ? 8.173 2.258 3.292 1.00 97.75 115 ASP A N 1
ATOM 839 C CA . ASP A 1 115 ? 7.433 3.111 2.354 1.00 97.75 115 ASP A CA 1
ATOM 840 C C . ASP A 1 115 ? 7.168 2.404 1.015 1.00 97.75 115 ASP A C 1
ATOM 842 O O . ASP A 1 115 ? 8.092 2.080 0.264 1.00 97.75 115 ASP A O 1
ATOM 846 N N . ALA A 1 116 ? 5.884 2.228 0.698 1.00 96.88 116 ALA A N 1
ATOM 847 C CA . ALA A 1 116 ? 5.423 1.558 -0.511 1.00 96.88 116 ALA A CA 1
ATOM 848 C C . ALA A 1 116 ? 5.788 2.347 -1.774 1.00 96.88 116 ALA A C 1
ATOM 850 O O . ALA A 1 116 ? 6.139 1.746 -2.786 1.00 96.88 116 ALA A O 1
ATOM 851 N N . ALA A 1 117 ? 5.763 3.684 -1.720 1.00 97.62 117 ALA A N 1
ATOM 852 C CA . ALA A 1 117 ? 6.090 4.520 -2.873 1.00 97.62 117 ALA A CA 1
ATOM 853 C C . ALA A 1 117 ? 7.557 4.340 -3.284 1.00 97.62 117 ALA A C 1
ATOM 855 O O . ALA A 1 117 ? 7.877 4.270 -4.471 1.00 97.62 117 ALA A O 1
ATOM 856 N N . ARG A 1 118 ? 8.448 4.190 -2.297 1.00 97.00 118 ARG A N 1
ATOM 857 C CA . ARG A 1 118 ? 9.866 3.911 -2.537 1.00 97.00 118 ARG A CA 1
ATOM 858 C C . ARG A 1 118 ? 10.084 2.533 -3.165 1.00 97.00 118 ARG A C 1
ATOM 860 O O . ARG A 1 118 ? 10.876 2.431 -4.099 1.00 97.00 118 ARG A O 1
ATOM 867 N N . LEU A 1 119 ? 9.396 1.496 -2.682 1.00 97.25 119 LEU A N 1
ATOM 868 C CA . LEU A 1 119 ? 9.485 0.148 -3.262 1.00 97.25 119 LEU A CA 1
ATOM 869 C C . LEU A 1 119 ? 8.923 0.110 -4.690 1.00 97.25 119 LEU A C 1
ATOM 871 O O . LEU A 1 119 ? 9.531 -0.490 -5.576 1.00 97.25 119 LEU A O 1
ATOM 875 N N . GLN A 1 120 ? 7.808 0.803 -4.938 1.00 97.56 120 GLN A N 1
ATOM 876 C CA . GLN A 1 120 ? 7.222 0.909 -6.273 1.00 97.56 120 GLN A CA 1
ATOM 877 C C . GLN A 1 120 ? 8.164 1.625 -7.248 1.00 97.56 120 GLN A C 1
ATOM 879 O O . GLN A 1 120 ? 8.402 1.122 -8.340 1.00 97.56 120 GLN A O 1
ATOM 884 N N . ALA A 1 121 ? 8.783 2.735 -6.839 1.00 96.31 121 ALA A N 1
ATOM 885 C CA . ALA A 1 121 ? 9.758 3.437 -7.674 1.00 96.31 121 ALA A CA 1
ATOM 886 C C . ALA A 1 121 ? 10.968 2.555 -8.043 1.00 96.31 121 ALA A C 1
ATOM 888 O O . ALA A 1 121 ? 11.498 2.655 -9.149 1.00 96.31 121 ALA A O 1
ATOM 889 N N . GLN A 1 122 ? 11.398 1.663 -7.142 1.00 96.75 122 GLN A N 1
ATOM 890 C CA . GLN A 1 122 ? 12.448 0.684 -7.441 1.00 96.75 122 GLN A CA 1
ATOM 891 C C . GLN A 1 122 ? 11.984 -0.373 -8.453 1.00 96.75 122 GLN A C 1
ATOM 893 O O . GLN A 1 122 ? 12.753 -0.739 -9.341 1.00 96.75 122 GLN A O 1
ATOM 898 N N . LEU A 1 123 ? 10.734 -0.840 -8.368 1.00 97.25 123 LEU A N 1
ATOM 899 C CA . LEU A 1 123 ? 10.157 -1.739 -9.374 1.00 97.25 123 LEU A CA 1
ATOM 900 C C . LEU A 1 123 ? 10.031 -1.079 -10.745 1.00 97.25 123 LEU A C 1
ATOM 902 O O . LEU A 1 123 ? 10.358 -1.701 -11.756 1.00 97.25 123 LEU A O 1
ATOM 906 N N . ASP A 1 124 ? 9.607 0.180 -10.783 1.00 96.38 124 ASP A N 1
ATOM 907 C CA . ASP A 1 124 ? 9.501 0.939 -12.025 1.00 96.38 124 ASP A CA 1
ATOM 908 C C . ASP A 1 124 ? 10.887 1.133 -12.662 1.00 96.38 124 ASP A C 1
ATOM 910 O O . ASP A 1 124 ? 11.035 1.018 -13.880 1.00 96.38 124 ASP A O 1
ATOM 914 N N . ALA A 1 125 ? 11.927 1.340 -11.844 1.00 96.12 125 ALA A N 1
ATOM 915 C CA . ALA A 1 125 ? 13.311 1.388 -12.310 1.00 96.12 125 ALA A CA 1
ATOM 916 C C . ALA A 1 125 ? 13.774 0.046 -12.911 1.00 96.12 125 ALA A C 1
ATOM 918 O O . ALA A 1 125 ? 14.397 0.045 -13.973 1.00 96.12 125 ALA A O 1
ATOM 919 N N . TRP A 1 126 ? 13.418 -1.092 -12.299 1.00 96.94 126 TRP A N 1
ATOM 920 C CA . TRP A 1 126 ? 13.680 -2.424 -12.865 1.00 96.94 126 TRP A CA 1
ATOM 921 C C . TRP A 1 126 ? 12.976 -2.637 -14.212 1.00 96.94 126 TRP A C 1
ATOM 923 O O . TRP A 1 126 ? 13.594 -3.113 -15.164 1.00 96.94 126 TRP A O 1
ATOM 933 N N . ALA A 1 127 ? 11.706 -2.244 -14.329 1.00 96.19 127 ALA A N 1
ATOM 934 C CA . ALA A 1 127 ? 10.963 -2.349 -15.585 1.00 96.19 127 ALA A CA 1
ATOM 935 C C . ALA A 1 127 ? 11.550 -1.437 -16.680 1.00 96.19 127 ALA A C 1
ATOM 937 O O . ALA A 1 127 ? 11.652 -1.824 -17.848 1.00 96.19 127 ALA A O 1
ATOM 938 N N . ALA A 1 128 ? 11.981 -0.227 -16.309 1.00 96.25 128 ALA A N 1
ATOM 939 C CA . ALA A 1 128 ? 12.661 0.689 -17.218 1.00 96.25 128 ALA A CA 1
ATOM 940 C C . ALA A 1 128 ? 14.004 0.122 -17.701 1.00 96.25 128 ALA A C 1
ATOM 942 O O . ALA A 1 128 ? 14.330 0.265 -18.883 1.00 96.25 128 ALA A O 1
ATOM 943 N N . LEU A 1 129 ? 14.750 -0.549 -16.818 1.00 97.44 129 LEU A N 1
ATOM 944 C CA . LEU A 1 129 ? 16.007 -1.218 -17.141 1.00 97.44 129 LEU A CA 1
ATOM 945 C C . LEU A 1 129 ? 15.800 -2.340 -18.167 1.00 97.44 129 LEU A C 1
ATOM 947 O O . LEU A 1 129 ? 16.471 -2.359 -19.197 1.00 97.44 129 LEU A O 1
ATOM 951 N N . GLU A 1 130 ? 14.831 -3.225 -17.932 1.00 97.12 130 GLU A N 1
ATOM 952 C CA . GLU A 1 130 ? 14.485 -4.311 -18.859 1.00 97.12 130 GLU A CA 1
ATOM 953 C C . GLU A 1 130 ? 14.055 -3.763 -20.231 1.00 97.12 130 GLU A C 1
ATOM 955 O O . GLU A 1 130 ? 14.529 -4.210 -21.280 1.00 97.12 130 GLU A O 1
ATOM 960 N N . SER A 1 131 ? 13.223 -2.717 -20.235 1.00 97.88 131 SER A N 1
ATOM 961 C CA . SER A 1 131 ? 12.807 -2.030 -21.460 1.00 97.88 131 SER A CA 1
ATOM 962 C C . SER A 1 131 ? 13.992 -1.415 -22.219 1.00 97.88 131 SER A C 1
ATOM 964 O O . SER A 1 131 ? 14.068 -1.522 -23.448 1.00 97.88 131 SER A O 1
ATOM 966 N N . LEU A 1 132 ? 14.935 -0.779 -21.512 1.00 98.25 132 LEU A N 1
ATOM 967 C CA . LEU A 1 132 ? 16.158 -0.222 -22.099 1.00 98.25 132 LEU A CA 1
ATOM 968 C C . LEU A 1 132 ? 17.052 -1.316 -22.685 1.00 98.25 132 LEU A C 1
ATOM 970 O O . LEU A 1 132 ? 17.518 -1.159 -23.814 1.00 98.25 132 LEU A O 1
ATOM 974 N N . ALA A 1 133 ? 17.242 -2.426 -21.972 1.00 98.38 133 ALA A N 1
ATOM 975 C CA . ALA A 1 133 ? 18.019 -3.565 -22.449 1.00 98.38 133 ALA A CA 1
ATOM 976 C C . ALA A 1 133 ? 17.435 -4.132 -23.754 1.00 98.38 133 ALA A C 1
ATOM 978 O O . ALA A 1 133 ? 18.165 -4.321 -24.729 1.00 98.38 133 ALA A O 1
ATOM 979 N N . GLY A 1 134 ? 16.108 -4.289 -23.825 1.00 98.12 134 GLY A N 1
ATOM 980 C CA . GLY A 1 134 ? 15.416 -4.689 -25.053 1.00 98.12 134 GLY A CA 1
ATOM 981 C C . GLY A 1 134 ? 15.617 -3.699 -26.209 1.00 98.12 134 GLY A C 1
ATOM 982 O O . GLY A 1 134 ? 15.889 -4.107 -27.339 1.00 98.12 134 GLY A O 1
ATOM 983 N N . ARG A 1 135 ? 15.557 -2.384 -25.946 1.00 98.38 135 ARG A N 1
ATOM 984 C CA . ARG A 1 135 ? 15.840 -1.353 -26.965 1.00 98.38 135 ARG A CA 1
ATOM 985 C C . ARG A 1 135 ? 17.285 -1.392 -27.459 1.00 98.38 135 ARG A C 1
ATOM 987 O O . ARG A 1 135 ? 17.507 -1.215 -28.654 1.00 98.38 135 ARG A O 1
ATOM 994 N N . VAL A 1 136 ? 18.252 -1.628 -26.572 1.00 98.69 136 VAL A N 1
ATOM 995 C CA . VAL A 1 136 ? 19.669 -1.774 -26.940 1.00 98.69 136 VAL A CA 1
ATOM 996 C C . VAL A 1 136 ? 19.876 -3.016 -27.806 1.00 98.69 136 VAL A C 1
ATOM 998 O O . VAL A 1 136 ? 20.547 -2.919 -28.831 1.00 98.69 136 VAL A O 1
ATOM 1001 N N . ALA A 1 137 ? 19.266 -4.151 -27.454 1.00 98.56 137 ALA A N 1
ATOM 1002 C CA . ALA A 1 137 ? 19.339 -5.374 -28.252 1.00 98.56 137 ALA A CA 1
ATOM 1003 C C . ALA A 1 137 ? 18.756 -5.172 -29.663 1.00 98.56 137 ALA A C 1
ATOM 1005 O O . ALA A 1 137 ? 19.414 -5.477 -30.656 1.00 98.56 137 ALA A O 1
ATOM 1006 N N . ASN A 1 138 ? 17.569 -4.565 -29.760 1.00 98.31 138 ASN A N 1
ATOM 1007 C CA . ASN A 1 138 ? 16.945 -4.249 -31.047 1.00 98.31 138 ASN A CA 1
ATOM 1008 C C . ASN A 1 138 ? 17.790 -3.266 -31.872 1.00 98.31 138 ASN A C 1
ATOM 1010 O O . ASN A 1 138 ? 17.983 -3.467 -33.068 1.00 98.31 138 ASN A O 1
ATOM 1014 N N . GLY A 1 139 ? 18.331 -2.219 -31.241 1.00 98.44 139 GLY A N 1
ATOM 1015 C CA . GLY A 1 139 ? 19.210 -1.260 -31.910 1.00 98.44 139 GLY A CA 1
ATOM 1016 C C . GLY A 1 139 ? 20.502 -1.902 -32.423 1.00 98.44 139 GLY A C 1
ATOM 1017 O O . GLY A 1 139 ? 20.937 -1.592 -33.529 1.00 98.44 139 GLY A O 1
ATOM 1018 N N . ALA A 1 140 ? 21.085 -2.833 -31.660 1.00 98.62 140 ALA A N 1
ATOM 1019 C CA . ALA A 1 140 ? 22.248 -3.605 -32.089 1.00 98.62 140 ALA A CA 1
ATOM 1020 C C . ALA A 1 140 ? 21.936 -4.476 -33.314 1.00 98.62 140 ALA A C 1
ATOM 1022 O O . ALA A 1 140 ? 22.735 -4.502 -34.248 1.00 98.62 140 ALA A O 1
ATOM 1023 N N . GLN A 1 141 ? 20.759 -5.110 -33.351 1.00 98.56 141 GLN A N 1
ATOM 1024 C CA . GLN A 1 141 ? 20.315 -5.867 -34.522 1.00 98.56 141 GLN A CA 1
ATOM 1025 C C . GLN A 1 141 ? 20.138 -4.963 -35.751 1.00 98.56 141 GLN A C 1
ATOM 1027 O O . GLN A 1 141 ? 20.661 -5.277 -36.814 1.00 98.56 141 GLN A O 1
ATOM 1032 N N . MET A 1 142 ? 19.486 -3.802 -35.606 1.00 98.19 142 MET A N 1
ATOM 1033 C CA . MET A 1 142 ? 19.313 -2.848 -36.714 1.00 98.19 142 MET A CA 1
ATOM 1034 C C . MET A 1 142 ? 20.649 -2.350 -37.281 1.00 98.19 142 MET A C 1
ATOM 1036 O O . MET A 1 142 ? 20.781 -2.174 -38.492 1.00 98.19 142 MET A O 1
ATOM 1040 N N . VAL A 1 143 ? 21.638 -2.109 -36.413 1.00 98.50 143 VAL A N 1
ATOM 1041 C CA . VAL A 1 143 ? 22.997 -1.746 -36.835 1.00 98.50 143 VAL A CA 1
ATOM 1042 C C . VAL A 1 143 ? 23.631 -2.890 -37.626 1.00 98.50 143 VAL A C 1
ATOM 1044 O O . VAL A 1 143 ? 24.117 -2.644 -38.726 1.00 98.50 143 VAL A O 1
ATOM 1047 N N . ALA A 1 144 ? 23.566 -4.127 -37.124 1.00 98.38 144 ALA A N 1
ATOM 1048 C CA . ALA A 1 144 ? 24.114 -5.296 -37.814 1.00 98.38 144 ALA A CA 1
ATOM 1049 C C . ALA A 1 144 ? 23.463 -5.523 -39.193 1.00 98.38 144 ALA A C 1
ATOM 1051 O O . ALA A 1 144 ? 24.163 -5.744 -40.183 1.00 98.38 144 ALA A O 1
ATOM 1052 N N . ASP A 1 145 ? 22.137 -5.396 -39.284 1.00 97.75 145 ASP A N 1
ATOM 1053 C CA . ASP A 1 145 ? 21.397 -5.534 -40.542 1.00 97.75 145 ASP A CA 1
ATOM 1054 C C . ASP A 1 145 ? 21.808 -4.450 -41.555 1.00 97.75 145 ASP A C 1
ATOM 1056 O O . ASP A 1 145 ? 21.996 -4.733 -42.744 1.00 97.75 145 ASP A O 1
ATOM 1060 N N . ARG A 1 146 ? 21.995 -3.199 -41.102 1.00 97.81 146 ARG A N 1
ATOM 1061 C CA . ARG A 1 146 ? 22.412 -2.100 -41.988 1.00 97.81 146 ARG A CA 1
ATOM 1062 C C . ARG A 1 146 ? 23.869 -2.228 -42.426 1.00 97.81 146 ARG A C 1
ATOM 1064 O O . ARG A 1 146 ? 24.164 -1.947 -43.586 1.00 97.81 146 ARG A O 1
ATOM 1071 N N . GLU A 1 147 ? 24.756 -2.685 -41.543 1.00 97.38 147 GLU A N 1
ATOM 1072 C CA . GLU A 1 147 ? 26.149 -3.011 -41.875 1.00 97.38 147 GLU A CA 1
ATOM 1073 C C . GLU A 1 147 ? 26.222 -4.077 -42.972 1.00 97.38 147 GLU A C 1
ATOM 1075 O O . GLU A 1 147 ? 26.916 -3.882 -43.972 1.00 97.38 147 GLU A O 1
ATOM 1080 N N . ALA A 1 148 ? 25.441 -5.153 -42.843 1.00 97.19 148 ALA A N 1
ATOM 1081 C CA . ALA A 1 148 ? 25.346 -6.191 -43.866 1.00 97.19 148 ALA A CA 1
ATOM 1082 C C . ALA A 1 148 ? 24.815 -5.652 -45.209 1.00 97.19 148 ALA A C 1
ATOM 1084 O O . ALA A 1 148 ? 25.264 -6.087 -46.269 1.00 97.19 148 ALA A O 1
ATOM 1085 N N . ALA A 1 149 ? 23.903 -4.674 -45.183 1.00 96.69 149 ALA A N 1
ATOM 1086 C CA . ALA A 1 149 ? 23.351 -4.052 -46.388 1.00 96.69 149 ALA A CA 1
ATOM 1087 C C . ALA A 1 149 ? 24.308 -3.069 -47.095 1.00 96.69 149 ALA A C 1
ATOM 1089 O O . ALA A 1 149 ? 24.115 -2.788 -48.277 1.00 96.69 149 ALA A O 1
ATOM 1090 N N . ILE A 1 150 ? 25.331 -2.538 -46.415 1.00 97.75 150 ILE A N 1
ATOM 1091 C CA . ILE A 1 150 ? 26.292 -1.590 -47.011 1.00 97.75 150 ILE A CA 1
ATOM 1092 C C . ILE A 1 150 ? 27.357 -2.292 -47.853 1.00 97.75 150 ILE A C 1
ATOM 1094 O O . ILE A 1 150 ? 27.762 -1.750 -48.881 1.00 97.75 150 ILE A O 1
ATOM 1098 N N . ALA A 1 151 ? 27.785 -3.496 -47.464 1.00 94.44 151 ALA A N 1
ATOM 1099 C CA . ALA A 1 151 ? 28.783 -4.269 -48.207 1.00 94.44 151 ALA A CA 1
ATOM 1100 C C . ALA A 1 151 ? 28.461 -4.410 -49.716 1.00 94.44 151 ALA A C 1
ATOM 1102 O O . ALA A 1 151 ? 29.297 -4.007 -50.528 1.00 94.44 151 ALA A O 1
ATOM 1103 N N . PRO A 1 152 ? 27.255 -4.855 -50.135 1.00 97.81 152 PRO A N 1
ATOM 1104 C CA . PRO A 1 152 ? 26.930 -4.951 -51.559 1.00 97.81 152 PRO A CA 1
ATOM 1105 C C . PRO A 1 152 ? 26.865 -3.586 -52.263 1.00 97.81 152 PRO A C 1
ATOM 1107 O O . PRO A 1 152 ? 27.159 -3.505 -53.453 1.00 97.81 152 PRO A O 1
ATOM 1110 N N . LEU A 1 153 ? 26.514 -2.502 -51.562 1.00 98.19 153 LEU A N 1
ATOM 1111 C CA . LEU A 1 153 ? 26.522 -1.149 -52.138 1.00 98.19 153 LEU A CA 1
ATOM 1112 C C . LEU A 1 153 ? 27.951 -0.650 -52.382 1.00 98.19 153 LEU A C 1
ATOM 1114 O O . LEU A 1 153 ? 28.215 -0.010 -53.398 1.00 98.19 153 LEU A O 1
ATOM 1118 N N . ALA A 1 154 ? 28.882 -0.971 -51.480 1.00 97.25 154 ALA A N 1
ATOM 1119 C CA . ALA A 1 154 ? 30.299 -0.666 -51.659 1.00 97.25 154 ALA A CA 1
ATOM 1120 C C . ALA A 1 154 ? 30.894 -1.443 -52.849 1.00 97.25 154 ALA A C 1
ATOM 1122 O O . ALA A 1 154 ? 31.662 -0.883 -53.634 1.00 97.25 154 ALA A O 1
ATOM 1123 N N . ASP A 1 155 ? 30.494 -2.706 -53.027 1.00 97.88 155 ASP A N 1
ATOM 1124 C CA . ASP A 1 155 ? 30.872 -3.516 -54.190 1.00 97.88 155 ASP A CA 1
ATOM 1125 C C . ASP A 1 155 ? 30.327 -2.933 -55.499 1.00 97.88 155 ASP A C 1
ATOM 1127 O O . ASP A 1 155 ? 31.074 -2.796 -56.469 1.00 97.88 155 ASP A O 1
ATOM 1131 N N . GLN A 1 156 ? 29.055 -2.520 -55.516 1.00 98.19 156 GLN A N 1
ATOM 1132 C CA . GLN A 1 156 ? 28.437 -1.859 -56.669 1.00 98.19 156 GLN A CA 1
ATOM 1133 C C . GLN A 1 156 ? 29.132 -0.543 -57.028 1.00 98.19 156 GLN A C 1
ATOM 1135 O O . GLN A 1 156 ? 29.372 -0.286 -58.206 1.00 98.19 156 GLN A O 1
ATOM 1140 N N . LEU A 1 157 ? 29.482 0.278 -56.032 1.00 98.50 157 LEU A N 1
ATOM 1141 C CA . LEU A 1 157 ? 30.212 1.525 -56.250 1.00 98.50 157 LEU A CA 1
ATOM 1142 C C . LEU A 1 157 ? 31.574 1.267 -56.900 1.00 98.50 157 LEU A C 1
ATOM 1144 O O . LEU A 1 157 ? 31.893 1.890 -57.911 1.00 98.50 157 LEU A O 1
ATOM 1148 N N . ARG A 1 158 ? 32.349 0.321 -56.364 1.00 98.44 158 ARG A N 1
ATOM 1149 C CA . ARG A 1 158 ? 33.648 -0.062 -56.930 1.00 98.44 158 ARG A CA 1
ATOM 1150 C C . ARG A 1 158 ? 33.516 -0.580 -58.363 1.00 98.44 158 ARG A C 1
ATOM 1152 O O . ARG A 1 158 ? 34.233 -0.102 -59.234 1.00 98.44 158 ARG A O 1
ATOM 1159 N N . SER A 1 159 ? 32.563 -1.477 -58.626 1.00 98.06 159 SER A N 1
ATOM 1160 C CA . SER A 1 159 ? 32.304 -1.988 -59.980 1.00 98.06 159 SER A CA 1
ATOM 1161 C C . SER A 1 159 ? 31.941 -0.862 -60.953 1.00 98.06 159 SER A C 1
ATOM 1163 O O . SER A 1 159 ? 32.450 -0.818 -62.067 1.00 98.06 159 SER A O 1
ATOM 1165 N N . ALA A 1 160 ? 31.096 0.084 -60.537 1.00 98.31 160 ALA A N 1
ATOM 1166 C CA . ALA A 1 160 ? 30.709 1.209 -61.383 1.00 98.31 160 ALA A CA 1
ATOM 1167 C C . ALA A 1 160 ? 31.877 2.184 -61.637 1.00 98.31 160 ALA A C 1
ATOM 1169 O O . ALA A 1 160 ? 31.983 2.752 -62.722 1.00 98.31 160 ALA A O 1
ATOM 1170 N N . GLN A 1 161 ? 32.777 2.370 -60.667 1.00 98.25 161 GLN A N 1
ATOM 1171 C CA . GLN A 1 161 ? 34.002 3.162 -60.841 1.00 98.25 161 GLN A CA 1
ATOM 1172 C C . GLN A 1 161 ? 34.988 2.495 -61.813 1.00 98.25 161 GLN A C 1
ATOM 1174 O O . GLN A 1 161 ? 35.599 3.181 -62.634 1.00 98.25 161 GLN A O 1
ATOM 1179 N N . GLU A 1 162 ? 35.120 1.168 -61.759 1.00 98.38 162 GLU A N 1
ATOM 1180 C CA . GLU A 1 162 ? 35.918 0.395 -62.718 1.00 98.38 162 GLU A CA 1
ATOM 1181 C C . GLU A 1 162 ? 35.364 0.540 -64.148 1.00 98.38 162 GLU A C 1
ATOM 1183 O O . GLU A 1 162 ? 36.126 0.849 -65.069 1.00 98.38 162 GLU A O 1
ATOM 1188 N N . GLU A 1 163 ? 34.039 0.442 -64.323 1.00 98.19 163 GLU A N 1
ATOM 1189 C CA . GLU A 1 163 ? 33.361 0.654 -65.612 1.00 98.19 163 GLU A CA 1
ATOM 1190 C C . GLU A 1 163 ? 33.568 2.067 -66.176 1.00 98.19 163 GLU A C 1
ATOM 1192 O O . GLU A 1 163 ? 33.731 2.227 -67.389 1.00 98.19 163 GLU A O 1
ATOM 1197 N N . VAL A 1 164 ? 33.588 3.100 -65.323 1.00 98.62 164 VAL A N 1
ATOM 1198 C CA . VAL A 1 164 ? 33.935 4.468 -65.747 1.00 98.62 164 VAL A CA 1
ATOM 1199 C C . VAL A 1 164 ? 35.348 4.499 -66.317 1.00 98.62 164 VAL A C 1
ATOM 1201 O O . VAL A 1 164 ? 35.534 4.983 -67.431 1.00 98.62 164 VAL A O 1
ATOM 1204 N N . GLY A 1 165 ? 36.326 3.923 -65.612 1.00 97.75 165 GLY A N 1
ATOM 1205 C CA . GLY A 1 165 ? 37.711 3.873 -66.083 1.00 97.75 165 GLY A CA 1
ATOM 1206 C C . GLY A 1 165 ? 37.872 3.104 -67.401 1.00 97.75 165 GLY A C 1
ATOM 1207 O O . GLY A 1 165 ? 38.654 3.509 -68.265 1.00 97.75 165 GLY A O 1
ATOM 1208 N N . ASP A 1 166 ? 37.126 2.013 -67.592 1.00 97.88 166 ASP A N 1
ATOM 1209 C CA . ASP A 1 166 ? 37.070 1.287 -68.867 1.00 97.88 166 ASP A CA 1
ATOM 1210 C C . ASP A 1 166 ? 36.450 2.130 -69.988 1.00 97.88 166 ASP A C 1
ATOM 1212 O O . ASP A 1 166 ? 36.996 2.207 -71.096 1.00 97.88 166 ASP A O 1
ATOM 1216 N N . ALA A 1 167 ? 35.331 2.800 -69.712 1.00 97.56 167 ALA A N 1
ATOM 1217 C CA . ALA A 1 167 ? 34.636 3.626 -70.689 1.00 97.56 167 ALA A CA 1
ATOM 1218 C C . ALA A 1 167 ? 35.437 4.882 -71.077 1.00 97.56 167 ALA A C 1
ATOM 1220 O O . ALA A 1 167 ? 35.418 5.275 -72.244 1.00 97.56 167 ALA A O 1
ATOM 1221 N N . GLU A 1 168 ? 36.179 5.483 -70.143 1.00 98.12 168 GLU A N 1
ATOM 1222 C CA . GLU A 1 168 ? 37.120 6.580 -70.400 1.00 98.12 168 GLU A CA 1
ATOM 1223 C C . GLU A 1 168 ? 38.232 6.150 -71.361 1.00 98.12 168 GLU A C 1
ATOM 1225 O O . GLU A 1 168 ? 38.484 6.827 -72.362 1.00 98.12 168 GLU A O 1
ATOM 1230 N N . ARG A 1 169 ? 38.855 4.986 -71.116 1.00 97.62 169 ARG A N 1
ATOM 1231 C CA . ARG A 1 169 ? 39.875 4.422 -72.017 1.00 97.62 169 ARG A CA 1
ATOM 1232 C C . ARG A 1 169 ? 39.316 4.165 -73.414 1.00 97.62 169 ARG A C 1
ATOM 1234 O O . ARG A 1 169 ? 39.965 4.506 -74.403 1.00 97.62 169 ARG A O 1
ATOM 1241 N N . ALA A 1 170 ? 38.117 3.591 -73.507 1.00 95.50 170 ALA A N 1
ATOM 1242 C CA . ALA A 1 170 ? 37.460 3.324 -74.785 1.00 95.50 170 ALA A CA 1
ATOM 1243 C C . ALA A 1 170 ? 37.101 4.617 -75.539 1.00 95.50 170 ALA A C 1
ATOM 1245 O O . ALA A 1 170 ? 37.281 4.694 -76.755 1.00 95.50 170 ALA A O 1
ATOM 1246 N N . LEU A 1 171 ? 36.632 5.646 -74.828 1.00 96.75 171 LEU A N 1
ATOM 1247 C CA . LEU A 1 171 ? 36.343 6.959 -75.402 1.00 96.75 171 LEU A CA 1
ATOM 1248 C C . LEU A 1 171 ? 37.608 7.626 -75.944 1.00 96.75 171 LEU A C 1
ATOM 1250 O O . LEU A 1 171 ? 37.582 8.155 -77.054 1.00 96.75 171 LEU A O 1
ATOM 1254 N N . GLU A 1 172 ? 38.715 7.571 -75.208 1.00 96.19 172 GLU A N 1
ATOM 1255 C CA . GLU A 1 172 ? 39.980 8.139 -75.671 1.00 96.19 172 GLU A CA 1
ATOM 1256 C C . GLU A 1 172 ? 40.508 7.413 -76.916 1.00 96.19 172 GLU A C 1
ATOM 1258 O O . GLU A 1 172 ? 40.854 8.049 -77.912 1.00 96.19 172 GLU A O 1
ATOM 1263 N N . GLN A 1 173 ? 40.458 6.078 -76.931 1.00 93.38 173 GLN A N 1
ATOM 1264 C CA . GLN A 1 173 ? 40.789 5.292 -78.124 1.00 93.38 173 GLN A CA 1
ATOM 1265 C C . GLN A 1 173 ? 39.902 5.664 -79.322 1.00 93.38 173 GLN A C 1
ATOM 1267 O O . GLN A 1 173 ? 40.402 5.817 -80.440 1.00 93.38 173 GLN A O 1
ATOM 1272 N N . ALA A 1 174 ? 38.598 5.856 -79.102 1.00 93.75 174 ALA A N 1
ATOM 1273 C CA . ALA A 1 174 ? 37.666 6.258 -80.149 1.00 93.75 174 ALA A CA 1
ATOM 1274 C C . ALA A 1 174 ? 37.934 7.684 -80.662 1.00 93.75 174 ALA A C 1
ATOM 1276 O O . ALA A 1 174 ? 37.816 7.919 -81.866 1.00 93.75 174 ALA A O 1
ATOM 1277 N N . ARG A 1 175 ? 38.341 8.622 -79.794 1.00 94.19 175 ARG A N 1
ATOM 1278 C CA . ARG A 1 175 ? 38.762 9.982 -80.181 1.00 94.19 175 ARG A CA 1
ATOM 1279 C C . ARG A 1 175 ? 40.014 9.957 -81.044 1.00 94.19 175 ARG A C 1
ATOM 1281 O O . ARG A 1 175 ? 40.013 10.565 -82.112 1.00 94.19 175 ARG A O 1
ATOM 1288 N N . VAL A 1 176 ? 41.042 9.213 -80.629 1.00 92.50 176 VAL A N 1
ATOM 1289 C CA . VAL A 1 176 ? 42.280 9.037 -81.405 1.00 92.50 176 VAL A CA 1
ATOM 1290 C C . VAL A 1 176 ? 41.977 8.418 -82.771 1.00 92.50 176 VAL A C 1
ATOM 1292 O O . VAL A 1 176 ? 42.453 8.906 -83.797 1.00 92.50 176 VAL A O 1
ATOM 1295 N N . ALA A 1 177 ? 41.141 7.375 -82.815 1.00 89.44 177 ALA A N 1
ATOM 1296 C CA . ALA A 1 177 ? 40.736 6.741 -84.066 1.00 89.44 177 ALA A CA 1
ATOM 1297 C C . ALA A 1 177 ? 39.941 7.694 -84.975 1.00 89.44 177 ALA A C 1
ATOM 1299 O O . ALA A 1 177 ? 40.204 7.748 -86.176 1.00 89.44 177 ALA A O 1
ATOM 1300 N N . HIS A 1 178 ? 39.006 8.469 -84.417 1.00 90.12 178 HIS A N 1
ATOM 1301 C CA . HIS A 1 178 ? 38.219 9.453 -85.159 1.00 90.12 178 HIS A CA 1
ATOM 1302 C C . HIS A 1 178 ? 39.097 10.574 -85.731 1.00 90.12 178 HIS A C 1
ATOM 1304 O O . HIS A 1 178 ? 38.990 10.873 -86.917 1.00 90.12 178 HIS A O 1
ATOM 1310 N N . ALA A 1 179 ? 40.015 11.128 -84.933 1.00 88.69 179 ALA A N 1
ATOM 1311 C CA . ALA A 1 179 ? 40.973 12.137 -85.384 1.00 88.69 179 ALA A CA 1
ATOM 1312 C C . ALA A 1 179 ? 41.887 11.605 -86.500 1.00 88.69 179 ALA A C 1
ATOM 1314 O O . ALA A 1 179 ? 42.161 12.308 -87.468 1.00 88.69 179 ALA A O 1
ATOM 1315 N N . ALA A 1 180 ? 42.316 10.341 -86.411 1.00 87.06 180 ALA A N 1
ATOM 1316 C CA . ALA A 1 180 ? 43.098 9.708 -87.469 1.00 87.06 180 ALA A CA 1
ATOM 1317 C C . ALA A 1 180 ? 42.301 9.534 -88.776 1.00 87.06 180 ALA A C 1
ATOM 1319 O O . ALA A 1 180 ? 42.869 9.688 -89.855 1.00 87.06 180 ALA A O 1
ATOM 1320 N N . VAL A 1 181 ? 41.002 9.213 -88.696 1.00 87.38 181 VAL A N 1
ATOM 1321 C CA . VAL A 1 181 ? 40.110 9.152 -89.870 1.00 87.38 181 VAL A CA 1
ATOM 1322 C C . VAL A 1 181 ? 39.917 10.540 -90.478 1.00 87.38 181 VAL A C 1
ATOM 1324 O O . VAL A 1 181 ? 39.960 10.669 -91.697 1.00 87.38 181 VAL A O 1
ATOM 1327 N N . ASP A 1 182 ? 39.717 11.563 -89.650 1.00 87.19 182 ASP A N 1
ATOM 1328 C CA . ASP A 1 182 ? 39.540 12.942 -90.104 1.00 87.19 182 ASP A CA 1
ATOM 1329 C C . ASP A 1 182 ? 40.800 13.480 -90.799 1.00 87.19 182 ASP A C 1
ATOM 1331 O O . ASP A 1 182 ? 40.730 13.940 -91.936 1.00 87.19 182 ASP A O 1
ATOM 1335 N N . LEU A 1 183 ? 41.979 13.282 -90.198 1.00 86.19 183 LEU A N 1
ATOM 1336 C CA . LEU A 1 183 ? 43.262 13.624 -90.817 1.00 86.19 183 LEU A CA 1
ATOM 1337 C C . LEU A 1 183 ? 43.456 12.912 -92.164 1.00 86.19 183 LEU A C 1
ATOM 1339 O O . LEU A 1 183 ? 43.867 13.536 -93.140 1.00 86.19 183 LEU A O 1
ATOM 1343 N N . ALA A 1 184 ? 43.122 11.619 -92.238 1.00 85.06 184 ALA A N 1
ATOM 1344 C CA . ALA A 1 184 ? 43.229 10.844 -93.472 1.00 85.06 184 ALA A CA 1
ATOM 1345 C C . ALA A 1 184 ? 42.300 11.347 -94.595 1.00 85.06 184 ALA A C 1
ATOM 1347 O O . ALA A 1 184 ? 42.596 11.102 -95.759 1.00 85.06 184 ALA A O 1
ATOM 1348 N N . ARG A 1 185 ? 41.204 12.059 -94.286 1.00 84.56 185 ARG A N 1
ATOM 1349 C CA . ARG A 1 185 ? 40.335 12.685 -95.306 1.00 84.56 185 ARG A CA 1
ATOM 1350 C C . ARG A 1 185 ? 40.966 13.907 -95.966 1.00 84.56 185 ARG A C 1
ATOM 1352 O O . ARG A 1 185 ? 40.548 14.273 -97.059 1.00 84.56 185 ARG A O 1
ATOM 1359 N N . HIS A 1 186 ? 41.921 14.546 -95.297 1.00 84.75 186 HIS A N 1
ATOM 1360 C CA . HIS A 1 186 ? 42.564 15.775 -95.759 1.00 84.75 186 HIS A CA 1
ATOM 1361 C C . HIS A 1 186 ? 43.973 15.555 -96.323 1.00 84.75 186 HIS A C 1
ATOM 1363 O O . HIS A 1 186 ? 44.556 16.494 -96.857 1.00 84.75 186 HIS A O 1
ATOM 1369 N N . LEU A 1 187 ? 44.500 14.333 -96.220 1.00 85.44 187 LEU A N 1
ATOM 1370 C CA . LEU A 1 187 ? 45.813 13.939 -96.719 1.00 85.44 187 LEU A CA 1
ATOM 1371 C C . LEU A 1 187 ? 45.656 13.224 -98.067 1.00 85.44 187 LEU A C 1
ATOM 1373 O O . LEU A 1 187 ? 44.854 12.297 -98.184 1.00 85.44 187 LEU A O 1
ATOM 1377 N N . HIS A 1 188 ? 46.430 13.623 -99.070 1.00 85.50 188 HIS A N 1
ATOM 1378 C CA . HIS A 1 188 ? 46.432 13.018 -100.399 1.00 85.50 188 HIS A CA 1
ATOM 1379 C C . HIS A 1 188 ? 47.766 12.307 -100.661 1.00 85.50 188 HIS A C 1
ATOM 1381 O O . HIS A 1 188 ? 48.798 12.696 -100.110 1.00 85.50 188 HIS A O 1
ATOM 1387 N N . PRO A 1 189 ? 47.791 11.265 -101.512 1.00 88.00 189 PRO A N 1
ATOM 1388 C CA . PRO A 1 189 ? 49.050 10.717 -101.996 1.00 88.00 189 PRO A CA 1
ATOM 1389 C C . PRO A 1 189 ? 49.899 11.806 -102.671 1.00 88.00 189 PRO A C 1
ATOM 1391 O O . PRO A 1 189 ? 49.405 12.506 -103.555 1.00 88.00 189 PRO A O 1
ATOM 1394 N N . GLY A 1 190 ? 51.157 11.940 -102.250 1.00 86.44 190 GLY A N 1
ATOM 1395 C CA . GLY A 1 190 ? 52.080 13.001 -102.669 1.00 86.44 190 GLY A CA 1
ATOM 1396 C C . GLY A 1 190 ? 52.238 14.158 -101.672 1.00 86.44 190 GLY A C 1
ATOM 1397 O O . GLY A 1 190 ? 53.186 14.928 -101.810 1.00 86.44 190 GLY A O 1
ATOM 1398 N N . ASP A 1 191 ? 51.371 14.276 -100.659 1.00 87.88 191 ASP A N 1
ATOM 1399 C CA . ASP A 1 191 ? 51.542 15.265 -99.585 1.00 87.88 191 ASP A CA 1
ATOM 1400 C C . ASP A 1 191 ? 52.694 14.862 -98.640 1.00 87.88 191 ASP A C 1
ATOM 1402 O O . ASP A 1 191 ? 52.948 13.673 -98.415 1.00 87.88 191 ASP A O 1
ATOM 1406 N N . ASP A 1 192 ? 53.359 15.846 -98.025 1.00 86.94 192 ASP A N 1
ATOM 1407 C CA . ASP A 1 192 ? 54.313 15.597 -96.940 1.00 86.94 192 ASP A CA 1
ATOM 1408 C C . ASP A 1 192 ? 53.564 15.192 -95.662 1.00 86.94 192 ASP A C 1
ATOM 1410 O O . ASP A 1 192 ? 52.684 15.901 -95.167 1.00 86.94 192 ASP A O 1
ATOM 1414 N N . CYS A 1 193 ? 53.927 14.048 -95.083 1.00 83.19 193 CYS A N 1
ATOM 1415 C CA . CYS A 1 193 ? 53.331 13.565 -93.845 1.00 83.19 193 CYS A CA 1
ATOM 1416 C C . CYS A 1 193 ? 53.583 14.564 -92.699 1.00 83.19 193 CYS A C 1
ATOM 1418 O O . CYS A 1 193 ? 54.742 14.807 -92.353 1.00 83.19 193 CYS A O 1
ATOM 1420 N N . PRO A 1 194 ? 52.542 15.060 -92.007 1.00 82.94 194 PRO A N 1
ATOM 1421 C CA . PRO A 1 194 ? 52.686 16.089 -90.973 1.00 82.94 194 PRO A CA 1
ATOM 1422 C C . PRO A 1 194 ? 53.405 15.610 -89.700 1.00 82.94 194 PRO A C 1
ATOM 1424 O O . PRO A 1 194 ? 53.701 16.417 -88.824 1.00 82.94 194 PRO A O 1
ATOM 1427 N N . VAL A 1 195 ? 53.678 14.307 -89.572 1.00 87.25 195 VAL A N 1
ATOM 1428 C CA . VAL A 1 195 ? 54.362 13.726 -88.406 1.00 87.25 195 VAL A CA 1
ATOM 1429 C C . VAL A 1 195 ? 55.860 13.551 -88.652 1.00 87.25 195 VAL A C 1
ATOM 1431 O O . VAL A 1 195 ? 56.663 13.871 -87.781 1.00 87.25 195 VAL A O 1
ATOM 1434 N N . CYS A 1 196 ? 56.251 13.024 -89.815 1.00 89.06 196 CYS A N 1
ATOM 1435 C CA . CYS A 1 196 ? 57.649 12.684 -90.108 1.00 89.06 196 CYS A CA 1
ATOM 1436 C C . CYS A 1 196 ? 58.259 13.454 -91.289 1.00 89.06 196 CYS A C 1
ATOM 1438 O O . CYS A 1 196 ? 59.458 13.320 -91.521 1.00 89.06 196 CYS A O 1
ATOM 1440 N N . GLY A 1 197 ? 57.466 14.238 -92.027 1.00 85.69 197 GLY A N 1
ATOM 1441 C CA . GLY A 1 197 ? 57.906 15.033 -93.178 1.00 85.69 197 GLY A CA 1
ATOM 1442 C C . GLY A 1 197 ? 58.213 14.233 -94.449 1.00 85.69 197 GLY A C 1
ATOM 1443 O O . GLY A 1 197 ? 58.849 14.767 -95.347 1.00 85.69 197 GLY A O 1
ATOM 1444 N N . GLY A 1 198 ? 57.833 12.952 -94.520 1.00 86.94 198 GLY A N 1
ATOM 1445 C CA . GLY A 1 198 ? 58.018 12.111 -95.712 1.00 86.94 198 GLY A CA 1
ATOM 1446 C C . GLY A 1 198 ? 56.763 12.019 -96.585 1.00 86.94 198 GLY A C 1
ATOM 1447 O O . GLY A 1 198 ? 55.654 12.063 -96.060 1.00 86.94 198 GLY A O 1
ATOM 1448 N N . GLU A 1 199 ? 56.936 11.828 -97.894 1.00 87.38 199 GLU A N 1
ATOM 1449 C CA . GLU A 1 199 ? 55.842 11.740 -98.876 1.00 87.38 199 GLU A CA 1
ATOM 1450 C C . GLU A 1 199 ? 54.879 10.566 -98.604 1.00 87.38 199 GLU A C 1
ATOM 1452 O O . GLU A 1 199 ? 55.288 9.413 -98.402 1.00 87.38 199 GLU A O 1
ATOM 1457 N N . VAL A 1 200 ? 53.577 10.849 -98.638 1.00 87.88 200 VAL A N 1
ATOM 1458 C CA . VAL A 1 200 ? 52.499 9.875 -98.430 1.00 87.88 200 VAL A CA 1
ATOM 1459 C C . VAL A 1 200 ? 52.254 9.077 -99.711 1.00 87.88 200 VAL A C 1
ATOM 1461 O O . VAL A 1 200 ? 51.830 9.627 -100.720 1.00 87.88 200 VAL A O 1
ATOM 1464 N N . LYS A 1 201 ? 52.481 7.758 -99.676 1.00 84.25 201 LYS A N 1
ATOM 1465 C CA . LYS A 1 201 ? 52.345 6.894 -100.868 1.00 84.25 201 LYS A CA 1
ATOM 1466 C C . LYS A 1 201 ? 50.955 6.288 -101.045 1.00 84.25 201 LYS A C 1
ATOM 1468 O O . LYS A 1 201 ? 50.458 6.207 -102.161 1.00 84.25 201 LYS A O 1
ATOM 1473 N N . GLU A 1 202 ? 50.340 5.844 -99.955 1.00 81.00 202 GLU A N 1
ATOM 1474 C CA . GLU A 1 202 ? 49.022 5.210 -99.967 1.00 81.00 202 GLU A CA 1
ATOM 1475 C C . GLU A 1 202 ? 48.346 5.411 -98.607 1.00 81.00 202 GLU A C 1
ATOM 1477 O O . GLU A 1 202 ? 48.995 5.310 -97.562 1.00 81.00 202 GLU A O 1
ATOM 1482 N N . LEU A 1 203 ? 47.045 5.707 -98.620 1.00 77.62 203 LEU A N 1
ATOM 1483 C CA . LEU A 1 203 ? 46.237 5.900 -97.419 1.00 77.62 203 LEU A CA 1
ATOM 1484 C C . LEU A 1 203 ? 45.283 4.713 -97.229 1.00 77.62 203 LEU A C 1
ATOM 1486 O O . LEU A 1 203 ? 44.428 4.481 -98.085 1.00 77.62 203 LEU A O 1
ATOM 1490 N N . PRO A 1 204 ? 45.376 3.970 -96.111 1.00 73.56 204 PRO A N 1
ATOM 1491 C CA . PRO A 1 204 ? 44.451 2.879 -95.847 1.00 73.56 204 PRO A CA 1
ATOM 1492 C C . PRO A 1 204 ? 43.048 3.421 -95.547 1.00 73.56 204 PRO A C 1
ATOM 1494 O O . PRO A 1 204 ? 42.882 4.326 -94.726 1.00 73.56 204 PRO A O 1
ATOM 1497 N N . ALA A 1 205 ? 42.022 2.818 -96.154 1.00 69.38 205 ALA A N 1
ATOM 1498 C CA . ALA A 1 205 ? 40.632 3.117 -95.827 1.00 69.38 205 ALA A CA 1
ATOM 1499 C C . ALA A 1 205 ? 40.331 2.694 -94.380 1.00 69.38 205 ALA A C 1
ATOM 1501 O O . ALA A 1 205 ? 40.494 1.528 -94.014 1.00 69.38 205 ALA A O 1
ATOM 1502 N N . ARG A 1 206 ? 39.882 3.640 -93.550 1.00 68.12 206 ARG A N 1
ATOM 1503 C CA . ARG A 1 206 ? 39.497 3.382 -92.158 1.00 68.12 206 ARG A CA 1
ATOM 1504 C C . ARG A 1 206 ? 38.003 3.642 -91.958 1.00 68.12 206 ARG A C 1
ATOM 1506 O O . ARG A 1 206 ? 37.518 4.688 -92.391 1.00 68.12 206 ARG A O 1
ATOM 1513 N N . PRO A 1 207 ? 37.264 2.729 -91.303 1.00 66.12 207 PRO A N 1
ATOM 1514 C CA . PRO A 1 207 ? 35.855 2.951 -91.018 1.00 66.12 207 PRO A CA 1
ATOM 1515 C C . PRO A 1 207 ? 35.687 4.081 -89.991 1.00 66.12 207 PRO A C 1
ATOM 1517 O O . PRO A 1 207 ? 36.349 4.101 -88.954 1.00 66.12 207 PRO A O 1
ATOM 1520 N N . ALA A 1 208 ? 34.779 5.015 -90.273 1.00 64.56 208 ALA A N 1
ATOM 1521 C CA . ALA A 1 208 ? 34.312 6.006 -89.308 1.00 64.56 208 ALA A CA 1
ATOM 1522 C C . ALA A 1 208 ? 33.151 5.400 -88.502 1.00 64.56 208 ALA A C 1
ATOM 1524 O O . ALA A 1 208 ? 32.248 4.839 -89.118 1.00 64.56 208 ALA A O 1
ATOM 1525 N N . GLY A 1 209 ? 33.126 5.519 -87.166 1.00 63.91 209 GLY A N 1
ATOM 1526 C CA . GLY A 1 209 ? 31.878 5.197 -86.450 1.00 63.91 209 GLY A CA 1
ATOM 1527 C C . GLY A 1 209 ? 31.880 4.906 -84.948 1.00 63.91 209 GLY A C 1
ATOM 1528 O O . GLY A 1 209 ? 30.802 4.698 -84.419 1.00 63.91 209 GLY A O 1
ATOM 1529 N N . ALA A 1 210 ? 33.004 4.889 -84.226 1.00 83.44 210 ALA A N 1
ATOM 1530 C CA . ALA A 1 210 ? 32.989 4.430 -82.822 1.00 83.44 210 ALA A CA 1
ATOM 1531 C C . ALA A 1 210 ? 32.865 5.539 -81.750 1.00 83.44 210 ALA A C 1
ATOM 1533 O O . ALA A 1 210 ? 32.743 5.229 -80.565 1.00 83.44 210 ALA A O 1
ATOM 1534 N N . LEU A 1 211 ? 32.933 6.824 -82.127 1.00 91.00 211 LEU A N 1
ATOM 1535 C CA . LEU A 1 211 ? 33.044 7.925 -81.158 1.00 91.00 211 LEU A CA 1
ATOM 1536 C C . LEU A 1 211 ? 31.741 8.191 -80.390 1.00 91.00 211 LEU A C 1
ATOM 1538 O O . LEU A 1 211 ? 31.777 8.345 -79.169 1.00 91.00 211 LEU A O 1
ATOM 1542 N N . ASP A 1 212 ? 30.602 8.217 -81.083 1.00 91.56 212 ASP A N 1
ATOM 1543 C CA . ASP A 1 212 ? 29.306 8.507 -80.458 1.00 91.56 212 ASP A CA 1
ATOM 1544 C C . ASP A 1 212 ? 28.897 7.404 -79.476 1.00 91.56 212 ASP A C 1
ATOM 1546 O O . ASP A 1 212 ? 28.490 7.699 -78.349 1.00 91.56 212 ASP A O 1
ATOM 1550 N N . ASP A 1 213 ? 29.107 6.141 -79.855 1.00 92.81 213 ASP A N 1
ATOM 1551 C CA . ASP A 1 213 ? 28.862 4.980 -78.998 1.00 92.81 213 ASP A CA 1
ATOM 1552 C C . ASP A 1 213 ? 29.760 4.993 -77.756 1.00 92.81 213 ASP A C 1
ATOM 1554 O O . ASP A 1 213 ? 29.279 4.790 -76.639 1.00 92.81 213 ASP A O 1
ATOM 1558 N N . ALA A 1 214 ? 31.059 5.273 -77.914 1.00 94.81 214 ALA A N 1
ATOM 1559 C CA . ALA A 1 214 ? 31.982 5.361 -76.784 1.00 94.81 214 ALA A CA 1
ATOM 1560 C C . ALA A 1 214 ? 31.627 6.531 -75.846 1.00 94.81 214 ALA A C 1
ATOM 1562 O O . ALA A 1 214 ? 31.664 6.387 -74.624 1.00 94.81 214 ALA A O 1
ATOM 1563 N N . SER A 1 215 ? 31.196 7.667 -76.404 1.00 96.88 215 SER A N 1
ATOM 1564 C CA . SER A 1 215 ? 30.716 8.828 -75.644 1.00 96.88 215 SER A CA 1
ATOM 1565 C C . SER A 1 215 ? 29.421 8.526 -74.880 1.00 96.88 215 SER A C 1
ATOM 1567 O O . SER A 1 215 ? 29.259 8.930 -73.726 1.00 96.88 215 SER A O 1
ATOM 1569 N N . ALA A 1 216 ? 28.484 7.798 -75.492 1.00 96.12 216 ALA A N 1
ATOM 1570 C CA . ALA A 1 216 ? 27.255 7.357 -74.836 1.00 96.12 216 ALA A CA 1
ATOM 1571 C C . ALA A 1 216 ? 27.533 6.349 -73.705 1.00 96.12 216 ALA A C 1
ATOM 1573 O O . ALA A 1 216 ? 26.967 6.481 -72.616 1.00 96.12 216 ALA A O 1
ATOM 1574 N N . ARG A 1 217 ? 28.445 5.391 -73.925 1.00 96.56 217 ARG A N 1
ATOM 1575 C CA . ARG A 1 217 ? 28.884 4.431 -72.897 1.00 96.56 217 ARG A CA 1
ATOM 1576 C C . ARG A 1 217 ? 29.538 5.130 -71.712 1.00 96.56 217 ARG A C 1
ATOM 1578 O O . ARG A 1 217 ? 29.142 4.874 -70.582 1.00 96.56 217 ARG A O 1
ATOM 1585 N N . HIS A 1 218 ? 30.456 6.063 -71.967 1.00 97.88 218 HIS A N 1
ATOM 1586 C CA . HIS A 1 218 ? 31.093 6.856 -70.916 1.00 97.88 218 HIS A CA 1
ATOM 1587 C C . HIS A 1 218 ? 30.071 7.631 -70.077 1.00 97.88 218 HIS A C 1
ATOM 1589 O O . HIS A 1 218 ? 30.084 7.539 -68.853 1.00 97.88 218 HIS A O 1
ATOM 1595 N N . ARG A 1 219 ? 29.125 8.334 -70.716 1.00 98.12 219 ARG A N 1
ATOM 1596 C CA . ARG A 1 219 ? 28.044 9.032 -69.995 1.00 98.12 219 ARG A CA 1
ATOM 1597 C C . ARG A 1 219 ? 27.219 8.078 -69.128 1.00 98.12 219 ARG A C 1
ATOM 1599 O O . ARG A 1 219 ? 26.960 8.381 -67.968 1.00 98.12 219 ARG A O 1
ATOM 1606 N N . THR A 1 220 ? 26.863 6.913 -69.668 1.00 98.19 220 THR A N 1
ATOM 1607 C CA . THR A 1 220 ? 26.093 5.889 -68.945 1.00 98.19 220 THR A CA 1
ATOM 1608 C C . THR A 1 220 ? 26.851 5.361 -67.725 1.00 98.19 220 THR A C 1
ATOM 1610 O O . THR A 1 220 ? 26.260 5.268 -66.649 1.00 98.19 220 THR A O 1
ATOM 1613 N N . ALA A 1 221 ? 28.147 5.068 -67.872 1.00 98.00 221 ALA A N 1
ATOM 1614 C CA . ALA A 1 221 ? 29.003 4.603 -66.782 1.00 98.00 221 ALA A CA 1
ATOM 1615 C C . ALA A 1 221 ? 29.141 5.669 -65.683 1.00 98.00 221 ALA A C 1
ATOM 1617 O O . ALA A 1 221 ? 28.946 5.373 -64.507 1.00 98.00 221 ALA A O 1
ATOM 1618 N N . VAL A 1 222 ? 29.373 6.934 -66.056 1.00 98.50 222 VAL A N 1
ATOM 1619 C CA . VAL A 1 222 ? 29.463 8.053 -65.099 1.00 98.50 222 VAL A CA 1
ATOM 1620 C C . VAL A 1 222 ? 28.155 8.240 -64.328 1.00 98.50 222 VAL A C 1
ATOM 1622 O O . VAL A 1 222 ? 28.168 8.452 -63.114 1.00 98.50 222 VAL A O 1
ATOM 1625 N N . ASP A 1 223 ? 27.009 8.153 -65.003 1.00 98.25 223 ASP A N 1
ATOM 1626 C CA . ASP A 1 223 ? 25.710 8.255 -64.337 1.00 98.25 223 ASP A CA 1
ATOM 1627 C C . ASP A 1 223 ? 25.430 7.042 -63.431 1.00 98.25 223 ASP A C 1
ATOM 1629 O O . ASP A 1 223 ? 24.821 7.202 -62.372 1.00 98.25 223 ASP A O 1
ATOM 1633 N N . ALA A 1 224 ? 25.880 5.839 -63.806 1.00 97.81 224 ALA A N 1
ATOM 1634 C CA . ALA A 1 224 ? 25.787 4.644 -62.966 1.00 97.81 224 ALA A CA 1
ATOM 1635 C C . ALA A 1 224 ? 26.654 4.761 -61.704 1.00 97.81 224 ALA A C 1
ATOM 1637 O O . ALA A 1 224 ? 26.140 4.548 -60.605 1.00 97.81 224 ALA A O 1
ATOM 1638 N N . ALA A 1 225 ? 27.912 5.192 -61.840 1.00 98.38 225 ALA A N 1
ATOM 1639 C CA . ALA A 1 225 ? 28.813 5.431 -60.715 1.00 98.38 225 ALA A CA 1
ATOM 1640 C C . ALA A 1 225 ? 28.257 6.486 -59.753 1.00 98.38 225 ALA A C 1
ATOM 1642 O O . ALA A 1 225 ? 28.246 6.268 -58.545 1.00 98.38 225 ALA A O 1
ATOM 1643 N N . ARG A 1 226 ? 27.687 7.580 -60.277 1.00 98.56 226 ARG A N 1
ATOM 1644 C CA . ARG A 1 226 ? 27.047 8.613 -59.448 1.00 98.56 226 ARG A CA 1
ATOM 1645 C C . ARG A 1 226 ? 25.857 8.074 -58.653 1.00 98.56 226 ARG A C 1
ATOM 1647 O O . ARG A 1 226 ? 25.701 8.419 -57.486 1.00 98.56 226 ARG A O 1
ATOM 1654 N N . ARG A 1 227 ? 25.014 7.232 -59.263 1.00 98.50 227 ARG A N 1
ATOM 1655 C CA . ARG A 1 227 ? 23.888 6.591 -58.558 1.00 98.50 227 ARG A CA 1
ATOM 1656 C C . ARG A 1 227 ? 24.373 5.622 -57.479 1.00 98.50 227 ARG A C 1
ATOM 1658 O O . ARG A 1 227 ? 23.820 5.629 -56.383 1.00 98.50 227 ARG A O 1
ATOM 1665 N N . ALA A 1 228 ? 25.397 4.822 -57.775 1.00 98.31 228 ALA A N 1
ATOM 1666 C CA . ALA A 1 228 ? 25.986 3.899 -56.808 1.00 98.3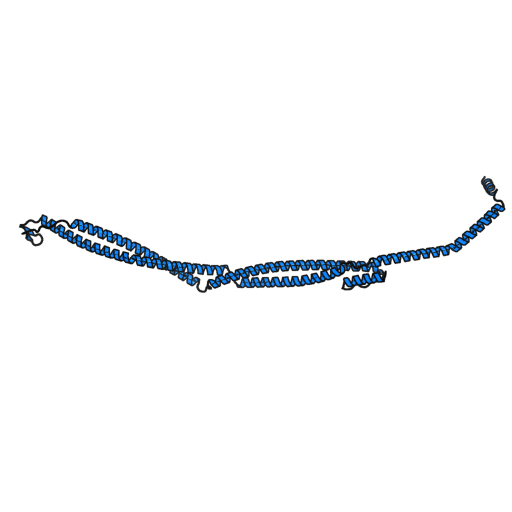1 228 ALA A CA 1
ATOM 1667 C C . ALA A 1 228 ? 26.626 4.651 -55.629 1.00 98.31 228 ALA A C 1
ATOM 1669 O O . ALA A 1 228 ? 26.426 4.276 -54.476 1.00 98.31 228 ALA A O 1
ATOM 1670 N N . GLU A 1 229 ? 27.316 5.760 -55.904 1.00 98.50 229 GLU A N 1
ATOM 1671 C CA . GLU A 1 229 ? 27.916 6.615 -54.880 1.00 98.50 229 GLU A CA 1
ATOM 1672 C C . GLU A 1 229 ? 26.847 7.219 -53.969 1.00 98.50 229 GLU A C 1
ATOM 1674 O O . GLU A 1 229 ? 26.965 7.143 -52.750 1.00 98.50 229 GLU A O 1
ATOM 1679 N N . GLN A 1 230 ? 25.772 7.762 -54.545 1.00 98.50 230 GLN A N 1
ATOM 1680 C CA . GLN A 1 230 ? 24.655 8.309 -53.773 1.00 98.50 230 GLN A CA 1
ATOM 1681 C C . GLN A 1 230 ? 23.996 7.247 -52.885 1.00 98.50 230 GLN A C 1
ATOM 1683 O O . GLN A 1 230 ? 23.748 7.510 -51.711 1.00 98.50 230 GLN A O 1
ATOM 1688 N N . ALA A 1 231 ? 23.745 6.048 -53.419 1.00 98.19 231 ALA A N 1
ATOM 1689 C CA . ALA A 1 231 ? 23.147 4.953 -52.658 1.00 98.19 231 ALA A CA 1
ATOM 1690 C C . ALA A 1 231 ? 24.047 4.492 -51.499 1.00 98.19 231 ALA A C 1
ATOM 1692 O O . ALA A 1 231 ? 23.560 4.277 -50.388 1.00 98.19 231 ALA A O 1
ATOM 1693 N N . TRP A 1 232 ? 25.357 4.376 -51.741 1.00 98.38 232 TRP A N 1
ATOM 1694 C CA . TRP A 1 232 ? 26.327 4.024 -50.707 1.00 98.38 232 TRP A CA 1
ATOM 1695 C C . TRP A 1 232 ? 26.441 5.114 -49.632 1.00 98.38 232 TRP A C 1
ATOM 1697 O O . TRP A 1 232 ? 26.349 4.803 -48.446 1.00 98.38 232 TRP A O 1
ATOM 1707 N N . GLN A 1 233 ? 26.567 6.388 -50.025 1.00 98.25 233 GLN A N 1
ATOM 1708 C CA . GLN A 1 233 ? 26.662 7.511 -49.085 1.00 98.25 233 GLN A CA 1
ATOM 1709 C C . GLN A 1 233 ? 25.409 7.644 -48.213 1.00 98.25 233 GLN A C 1
ATOM 1711 O O . GLN A 1 233 ? 25.524 7.928 -47.023 1.00 98.25 233 GLN A O 1
ATOM 1716 N N . GLU A 1 234 ? 24.217 7.450 -48.780 1.00 98.12 234 GLU A N 1
ATOM 1717 C CA . GLU A 1 234 ? 22.975 7.489 -48.004 1.00 98.12 234 GLU A CA 1
ATOM 1718 C C . GLU A 1 234 ? 22.933 6.355 -46.975 1.00 98.12 234 GLU A C 1
ATOM 1720 O O . GLU A 1 234 ? 22.659 6.587 -45.797 1.00 98.12 234 GLU A O 1
ATOM 1725 N N . ALA A 1 235 ? 23.298 5.138 -47.386 1.00 97.75 235 ALA A N 1
ATOM 1726 C CA . ALA A 1 235 ? 23.349 4.000 -46.481 1.00 97.75 235 ALA A CA 1
ATOM 1727 C C . ALA A 1 235 ? 24.372 4.180 -45.349 1.00 97.75 235 ALA A C 1
ATOM 1729 O O . ALA A 1 235 ? 24.064 3.877 -44.195 1.00 97.75 235 ALA A O 1
ATOM 1730 N N . ASP A 1 236 ? 25.557 4.709 -45.653 1.00 97.81 236 ASP A N 1
ATOM 1731 C CA . ASP A 1 236 ? 26.605 4.982 -44.665 1.00 97.81 236 ASP A CA 1
ATOM 1732 C C . ASP A 1 236 ? 26.191 6.063 -43.648 1.00 97.81 236 ASP A C 1
ATOM 1734 O O . ASP A 1 236 ? 26.409 5.915 -42.439 1.00 97.81 236 ASP A O 1
ATOM 1738 N N . ARG A 1 237 ? 25.501 7.119 -44.104 1.00 98.38 237 ARG A N 1
ATOM 1739 C CA . ARG A 1 237 ? 24.926 8.148 -43.219 1.00 98.38 237 ARG A CA 1
ATOM 1740 C C . ARG A 1 237 ? 23.881 7.563 -42.277 1.00 98.38 237 ARG A C 1
ATOM 1742 O O . ARG A 1 237 ? 23.917 7.847 -41.078 1.00 98.38 237 ARG A O 1
ATOM 1749 N N . GLU A 1 238 ? 22.972 6.739 -42.793 1.00 98.12 238 GLU A N 1
ATOM 1750 C CA . GLU A 1 238 ? 21.969 6.059 -41.971 1.00 98.12 238 GLU A CA 1
ATOM 1751 C C . GLU A 1 238 ? 22.615 5.134 -40.934 1.00 98.12 238 GLU A C 1
ATOM 1753 O O . GLU A 1 238 ? 22.239 5.176 -39.760 1.00 98.12 238 GLU A O 1
ATOM 1758 N N . LEU A 1 239 ? 23.614 4.338 -41.330 1.00 98.12 239 LEU A N 1
ATOM 1759 C CA . LEU A 1 239 ? 24.354 3.481 -40.404 1.00 98.12 239 LEU A CA 1
ATOM 1760 C C . LEU A 1 239 ? 25.043 4.305 -39.311 1.00 98.12 239 LEU A C 1
ATOM 1762 O O . LEU A 1 239 ? 24.951 3.967 -38.129 1.00 98.12 239 LEU A O 1
ATOM 1766 N N . THR A 1 240 ? 25.701 5.401 -39.683 1.00 98.44 240 THR A N 1
ATOM 1767 C CA . THR A 1 240 ? 26.350 6.307 -38.728 1.00 98.44 240 THR A CA 1
ATOM 1768 C C . THR A 1 240 ? 25.340 6.866 -37.723 1.00 98.44 240 THR A C 1
ATOM 1770 O O . THR A 1 240 ? 25.595 6.857 -36.516 1.00 98.44 240 THR A O 1
ATOM 1773 N N . ALA A 1 241 ? 24.156 7.277 -38.187 1.00 98.38 241 ALA A N 1
ATOM 1774 C CA . ALA A 1 241 ? 23.083 7.752 -37.318 1.00 98.38 241 ALA A CA 1
ATOM 1775 C C . ALA A 1 241 ? 22.536 6.651 -36.387 1.00 98.38 241 ALA A C 1
ATOM 1777 O O . ALA A 1 241 ? 22.262 6.920 -35.214 1.00 98.38 241 ALA A O 1
ATOM 1778 N N . LEU A 1 242 ? 22.387 5.414 -36.873 1.00 98.44 242 LEU A N 1
ATOM 1779 C CA . LEU A 1 242 ? 21.956 4.273 -36.058 1.00 98.44 242 LEU A CA 1
ATOM 1780 C C . LEU A 1 242 ? 22.984 3.919 -34.979 1.00 98.44 242 LEU A C 1
ATOM 1782 O O . LEU A 1 242 ? 22.604 3.726 -33.825 1.00 98.44 242 LEU A O 1
ATOM 1786 N N . ARG A 1 243 ? 24.278 3.898 -35.320 1.00 98.56 243 ARG A N 1
ATOM 1787 C CA . ARG A 1 243 ? 25.366 3.658 -34.361 1.00 98.56 243 ARG A CA 1
ATOM 1788 C C . ARG A 1 243 ? 25.392 4.717 -33.261 1.00 98.56 243 ARG A C 1
ATOM 1790 O O . ARG A 1 243 ? 25.449 4.362 -32.089 1.00 98.56 243 ARG A O 1
ATOM 1797 N N . ALA A 1 244 ? 25.269 5.998 -33.616 1.00 98.50 244 ALA A N 1
ATOM 1798 C CA . ALA A 1 244 ? 25.215 7.081 -32.633 1.00 98.50 244 ALA A CA 1
ATOM 1799 C C . ALA A 1 244 ? 24.036 6.917 -31.654 1.00 98.50 244 ALA A C 1
ATOM 1801 O O . ALA A 1 244 ? 24.219 7.019 -30.442 1.00 98.50 244 ALA A O 1
ATOM 1802 N N . LYS A 1 245 ? 22.840 6.587 -32.166 1.00 98.44 245 LYS A N 1
ATOM 1803 C CA . LYS A 1 245 ? 21.663 6.299 -31.329 1.00 98.44 245 LYS A CA 1
ATOM 1804 C C . LYS A 1 245 ? 21.875 5.076 -30.437 1.00 98.44 245 LYS A C 1
ATOM 1806 O O . LYS A 1 245 ? 21.464 5.092 -29.281 1.00 98.44 245 LYS A O 1
ATOM 1811 N N . LEU A 1 246 ? 22.494 4.012 -30.948 1.00 98.62 246 LEU A N 1
ATOM 1812 C CA . LEU A 1 246 ? 22.778 2.813 -30.161 1.00 98.62 246 LEU A CA 1
ATOM 1813 C C . LEU A 1 246 ? 23.731 3.116 -28.998 1.00 98.62 246 LEU A C 1
ATOM 1815 O O . LEU A 1 246 ? 23.466 2.683 -27.879 1.00 98.62 246 LEU A O 1
ATOM 1819 N N . GLU A 1 247 ? 24.790 3.890 -29.234 1.00 98.56 247 GLU A N 1
ATOM 1820 C CA . GLU A 1 247 ? 25.725 4.304 -28.181 1.00 98.56 247 GLU A CA 1
ATOM 1821 C C . GLU A 1 247 ? 25.054 5.178 -27.115 1.00 98.56 247 GLU A C 1
ATOM 1823 O O . GLU A 1 247 ? 25.257 4.958 -25.920 1.00 98.56 247 GLU A O 1
ATOM 1828 N N . GLU A 1 248 ? 24.177 6.104 -27.513 1.00 98.44 248 GLU A N 1
ATOM 1829 C CA . GLU A 1 248 ? 23.364 6.879 -26.568 1.00 98.44 248 GLU A CA 1
ATOM 1830 C C . GLU A 1 248 ? 22.522 5.960 -25.666 1.00 98.44 248 GLU A C 1
ATOM 1832 O O . GLU A 1 248 ? 22.535 6.106 -24.440 1.00 98.44 248 GLU A O 1
ATOM 1837 N N . ARG A 1 249 ? 21.846 4.959 -26.249 1.00 98.44 249 ARG A N 1
ATOM 1838 C CA . ARG A 1 249 ? 21.032 3.993 -25.491 1.00 98.44 249 ARG A CA 1
ATOM 1839 C C . ARG A 1 249 ? 21.867 3.069 -24.612 1.00 98.44 249 ARG A C 1
ATOM 1841 O O . ARG A 1 249 ? 21.435 2.754 -23.507 1.00 98.44 249 ARG A O 1
ATOM 1848 N N . ARG A 1 250 ? 23.063 2.666 -25.048 1.00 98.56 250 ARG A N 1
ATOM 1849 C CA . ARG A 1 250 ? 24.012 1.909 -24.213 1.00 98.56 250 ARG A CA 1
ATOM 1850 C C . ARG A 1 250 ? 24.455 2.727 -23.004 1.00 98.56 250 ARG A C 1
ATOM 1852 O O . ARG A 1 250 ? 24.472 2.207 -21.893 1.00 98.56 250 ARG A O 1
ATOM 1859 N N . ALA A 1 251 ? 24.742 4.013 -23.195 1.00 98.31 251 ALA A N 1
ATOM 1860 C CA . ALA A 1 251 ? 25.093 4.907 -22.098 1.00 98.31 251 ALA A CA 1
ATOM 1861 C C . ALA A 1 251 ? 23.914 5.139 -21.133 1.00 98.31 251 ALA A C 1
ATOM 1863 O O . ALA A 1 251 ? 24.119 5.223 -19.924 1.00 98.31 251 ALA A O 1
ATOM 1864 N N . GLU A 1 252 ? 22.680 5.240 -21.639 1.00 98.06 252 GLU A N 1
ATOM 1865 C CA . GLU A 1 252 ? 21.471 5.275 -20.803 1.00 98.06 252 GLU A CA 1
ATOM 1866 C C . GLU A 1 252 ? 21.280 3.988 -20.000 1.00 98.06 252 GLU A C 1
ATOM 1868 O O . GLU A 1 252 ? 21.023 4.070 -18.800 1.00 98.06 252 GLU A O 1
ATOM 1873 N N . LEU A 1 253 ? 21.439 2.824 -20.638 1.00 98.31 253 LEU A N 1
ATOM 1874 C CA . LEU A 1 253 ? 21.352 1.524 -19.978 1.00 98.31 253 LEU A CA 1
ATOM 1875 C C . LEU A 1 253 ? 22.386 1.421 -18.853 1.00 98.31 253 LEU A C 1
ATOM 1877 O O . LEU A 1 253 ? 22.005 1.161 -17.721 1.00 98.31 253 LEU A O 1
ATOM 1881 N N . ALA A 1 254 ? 23.653 1.748 -19.119 1.00 97.88 254 ALA A N 1
ATOM 1882 C CA . ALA A 1 254 ? 24.706 1.721 -18.103 1.00 97.88 254 ALA A CA 1
ATOM 1883 C C . ALA A 1 254 ? 24.405 2.649 -16.908 1.00 97.88 254 ALA A C 1
ATOM 1885 O O . ALA A 1 254 ? 24.653 2.296 -15.756 1.00 97.88 254 ALA A O 1
ATOM 1886 N N . ARG A 1 255 ? 23.832 3.840 -17.150 1.00 97.00 255 ARG A N 1
ATOM 1887 C CA . ARG A 1 255 ? 23.390 4.734 -16.063 1.00 97.00 255 ARG A CA 1
ATOM 1888 C C . ARG A 1 255 ? 22.239 4.134 -15.258 1.00 97.00 255 ARG A C 1
ATOM 1890 O O . ARG A 1 255 ? 22.238 4.264 -14.036 1.00 97.00 255 ARG A O 1
ATOM 1897 N N . ALA A 1 256 ? 21.277 3.500 -15.926 1.00 96.44 256 ALA A N 1
ATOM 1898 C CA . ALA A 1 256 ? 20.166 2.826 -15.265 1.00 96.44 256 ALA A CA 1
ATOM 1899 C C . ALA A 1 256 ? 20.655 1.637 -14.423 1.00 96.44 256 ALA A C 1
ATOM 1901 O O . ALA A 1 256 ? 20.260 1.532 -13.267 1.00 96.44 256 ALA A O 1
ATOM 1902 N N . GLU A 1 257 ? 21.576 0.820 -14.946 1.00 96.88 257 GLU A N 1
ATOM 1903 C CA . GLU A 1 257 ? 22.190 -0.306 -14.228 1.00 96.88 257 GLU A CA 1
ATOM 1904 C C . GLU A 1 257 ? 22.851 0.162 -12.928 1.00 96.88 257 GLU A C 1
ATOM 1906 O O . GLU A 1 257 ? 22.585 -0.400 -11.866 1.00 96.88 257 GLU A O 1
ATOM 1911 N N . VAL A 1 258 ? 23.639 1.243 -12.986 1.00 95.38 258 VAL A N 1
ATOM 1912 C CA . VAL A 1 258 ? 24.264 1.853 -11.801 1.00 95.38 258 VAL A CA 1
ATOM 1913 C C . VAL A 1 258 ? 23.218 2.390 -10.821 1.00 95.38 258 VAL A C 1
ATOM 1915 O O . VAL A 1 258 ? 23.372 2.205 -9.617 1.00 95.38 258 VAL A O 1
ATOM 1918 N N . ALA A 1 259 ? 22.148 3.030 -11.300 1.00 91.00 259 ALA A N 1
ATOM 1919 C CA . ALA A 1 259 ? 21.086 3.547 -10.433 1.00 91.00 259 ALA A CA 1
ATOM 1920 C C . ALA A 1 259 ? 20.293 2.430 -9.731 1.00 91.00 259 ALA A C 1
ATOM 1922 O O . ALA A 1 259 ? 19.821 2.619 -8.610 1.00 91.00 259 ALA A O 1
ATOM 1923 N N . THR A 1 260 ? 20.162 1.268 -10.373 1.00 94.75 260 THR A N 1
ATOM 1924 C CA . THR A 1 260 ? 19.538 0.069 -9.793 1.00 94.75 260 THR A CA 1
ATOM 1925 C C . THR A 1 260 ? 20.515 -0.798 -8.998 1.00 94.75 260 THR A C 1
ATOM 1927 O O . THR A 1 260 ? 20.089 -1.734 -8.319 1.00 94.75 260 THR A O 1
ATOM 1930 N N . ALA A 1 261 ? 21.818 -0.506 -9.042 1.00 92.94 261 ALA A N 1
ATOM 1931 C CA . ALA A 1 261 ? 22.824 -1.285 -8.336 1.00 92.94 261 ALA A CA 1
ATOM 1932 C C . ALA A 1 261 ? 22.599 -1.195 -6.819 1.00 92.94 261 ALA A C 1
ATOM 1934 O O . ALA A 1 261 ? 22.594 -0.117 -6.227 1.00 92.94 261 ALA A O 1
ATOM 1935 N N . GLY A 1 262 ? 22.399 -2.350 -6.181 1.00 90.00 262 GLY A N 1
ATOM 1936 C CA . GLY A 1 262 ? 22.106 -2.444 -4.749 1.00 90.00 262 GLY A CA 1
ATOM 1937 C C . GLY A 1 262 ? 20.624 -2.314 -4.383 1.00 90.00 262 GLY A C 1
ATOM 1938 O O . GLY A 1 262 ? 20.293 -2.426 -3.204 1.00 90.00 262 GLY A O 1
ATOM 1939 N N . ALA A 1 263 ? 19.723 -2.119 -5.353 1.00 93.75 263 ALA A N 1
ATOM 1940 C CA . ALA A 1 263 ? 18.300 -2.345 -5.124 1.00 93.75 263 ALA A CA 1
ATOM 1941 C C . ALA A 1 263 ? 18.032 -3.846 -4.931 1.00 93.75 263 ALA A C 1
ATOM 1943 O O . ALA A 1 263 ? 18.707 -4.689 -5.527 1.00 93.75 263 ALA A O 1
ATOM 1944 N N . ALA A 1 264 ? 17.032 -4.178 -4.112 1.00 96.00 264 ALA A N 1
ATOM 1945 C CA . ALA A 1 264 ? 16.590 -5.560 -3.985 1.00 96.00 264 ALA A CA 1
ATOM 1946 C C . ALA A 1 264 ? 16.058 -6.082 -5.339 1.00 96.00 264 ALA A C 1
ATOM 1948 O O . ALA A 1 264 ? 15.564 -5.288 -6.156 1.00 96.00 264 ALA A O 1
ATOM 1949 N N . PRO A 1 265 ? 16.143 -7.399 -5.597 1.00 95.38 265 PRO A N 1
ATOM 1950 C CA . PRO A 1 265 ? 15.549 -8.018 -6.774 1.00 95.38 265 PRO A CA 1
ATOM 1951 C C . PRO A 1 265 ? 14.058 -7.691 -6.913 1.00 95.38 265 PRO A C 1
ATOM 1953 O O . PRO A 1 265 ? 13.329 -7.599 -5.925 1.00 95.38 265 PRO A O 1
ATOM 1956 N N . ALA A 1 266 ? 13.574 -7.578 -8.152 1.00 94.88 266 ALA A N 1
ATOM 1957 C CA . ALA A 1 266 ? 12.178 -7.231 -8.424 1.00 94.88 266 ALA A CA 1
ATOM 1958 C C . ALA A 1 266 ? 11.166 -8.196 -7.774 1.00 94.88 266 ALA A C 1
ATOM 1960 O O . ALA A 1 266 ? 10.074 -7.785 -7.393 1.00 94.88 266 ALA A O 1
ATOM 1961 N N . GLU A 1 267 ? 11.504 -9.479 -7.631 1.00 96.44 267 GLU A N 1
ATOM 1962 C CA . GLU A 1 267 ? 10.651 -10.449 -6.935 1.00 96.44 267 GLU A CA 1
ATOM 1963 C C . GLU A 1 267 ? 10.514 -10.134 -5.439 1.00 96.44 267 GLU A C 1
ATOM 1965 O O . GLU A 1 267 ? 9.397 -10.087 -4.926 1.00 96.44 267 GLU A O 1
ATOM 1970 N N . GLU A 1 268 ? 11.622 -9.818 -4.764 1.00 97.69 268 GLU A N 1
ATOM 1971 C CA . GLU A 1 268 ? 11.627 -9.435 -3.348 1.00 97.69 268 GLU A CA 1
ATOM 1972 C C . GLU A 1 268 ? 10.850 -8.135 -3.115 1.00 97.69 268 GLU A C 1
ATOM 1974 O O . GLU A 1 268 ? 10.073 -8.038 -2.167 1.00 97.69 268 GLU A O 1
ATOM 1979 N N . LEU A 1 269 ? 10.986 -7.156 -4.015 1.00 97.62 269 LEU A N 1
ATOM 1980 C CA . LEU A 1 269 ? 10.226 -5.904 -3.953 1.00 97.62 269 LEU A CA 1
ATOM 1981 C C . LEU A 1 269 ? 8.713 -6.136 -4.100 1.00 97.62 269 LEU A C 1
ATOM 1983 O O . LEU A 1 269 ? 7.923 -5.544 -3.363 1.00 97.62 269 LEU A O 1
ATOM 1987 N N . ARG A 1 270 ? 8.292 -7.019 -5.018 1.00 98.06 270 ARG A N 1
ATOM 1988 C CA . ARG A 1 270 ? 6.873 -7.397 -5.169 1.00 98.06 270 ARG A CA 1
ATOM 1989 C C . ARG A 1 270 ? 6.354 -8.127 -3.934 1.00 98.06 270 ARG A C 1
ATOM 1991 O O . ARG A 1 270 ? 5.247 -7.836 -3.487 1.00 98.06 270 ARG A O 1
ATOM 1998 N N . ALA A 1 271 ? 7.146 -9.038 -3.370 1.00 98.06 271 ALA A N 1
ATOM 1999 C CA . ALA A 1 271 ? 6.796 -9.739 -2.139 1.00 98.06 271 ALA A CA 1
ATOM 2000 C C . ALA A 1 271 ? 6.654 -8.768 -0.955 1.00 98.06 271 ALA A C 1
ATOM 2002 O O . ALA A 1 271 ? 5.695 -8.868 -0.192 1.00 98.06 271 ALA A O 1
ATOM 2003 N N . ALA A 1 272 ? 7.551 -7.783 -0.842 1.00 97.94 272 ALA A N 1
ATOM 2004 C CA . ALA A 1 272 ? 7.469 -6.739 0.174 1.00 97.94 272 ALA A CA 1
ATOM 2005 C C . ALA A 1 272 ? 6.194 -5.893 0.026 1.00 97.94 272 ALA A C 1
ATOM 2007 O O . ALA A 1 272 ? 5.481 -5.697 1.007 1.00 97.94 272 ALA A O 1
ATOM 2008 N N . LEU A 1 273 ? 5.848 -5.456 -1.190 1.00 98.38 273 LEU A N 1
ATOM 2009 C CA . LEU A 1 273 ? 4.594 -4.732 -1.439 1.00 98.38 273 LEU A CA 1
ATOM 2010 C C . LEU A 1 273 ? 3.354 -5.574 -1.106 1.00 98.38 273 LEU A C 1
ATOM 2012 O O . LEU A 1 273 ? 2.420 -5.063 -0.493 1.00 98.38 273 LEU A O 1
ATOM 2016 N N . ALA A 1 274 ? 3.347 -6.865 -1.448 1.00 98.19 274 ALA A N 1
ATOM 2017 C CA . ALA A 1 274 ? 2.257 -7.765 -1.074 1.00 98.19 274 ALA A CA 1
ATOM 2018 C C . ALA A 1 274 ? 2.127 -7.897 0.454 1.00 98.19 274 ALA A C 1
ATOM 2020 O O . ALA A 1 274 ? 1.023 -7.816 0.990 1.00 98.19 274 ALA A O 1
ATOM 2021 N N . ALA A 1 275 ? 3.249 -8.009 1.173 1.00 98.25 275 ALA A N 1
ATOM 2022 C CA . ALA A 1 275 ? 3.252 -8.020 2.634 1.00 98.25 275 ALA A CA 1
ATOM 2023 C C . ALA A 1 275 ? 2.699 -6.713 3.232 1.00 98.25 275 ALA A C 1
ATOM 2025 O O . ALA A 1 275 ? 2.027 -6.749 4.261 1.00 98.25 275 ALA A O 1
ATOM 2026 N N . MET A 1 276 ? 2.931 -5.564 2.584 1.00 98.50 276 MET A N 1
ATOM 2027 C CA . MET A 1 276 ? 2.357 -4.282 3.011 1.00 98.50 276 MET A CA 1
ATOM 2028 C C . MET A 1 276 ? 0.839 -4.252 2.861 1.00 98.50 276 MET A C 1
ATOM 2030 O O . MET A 1 276 ? 0.168 -3.794 3.781 1.00 98.50 276 MET A O 1
ATOM 2034 N N . VAL A 1 277 ? 0.299 -4.789 1.762 1.00 98.31 277 VAL A N 1
ATOM 2035 C CA . VAL A 1 277 ? -1.156 -4.907 1.556 1.00 98.31 277 VAL A CA 1
ATOM 2036 C C . VAL A 1 277 ? -1.793 -5.770 2.647 1.00 98.31 277 VAL A C 1
ATOM 2038 O O . VAL A 1 277 ? -2.795 -5.377 3.244 1.00 98.31 277 VAL A O 1
ATOM 2041 N N . GLU A 1 278 ? -1.187 -6.915 2.968 1.00 98.38 278 GLU A N 1
ATOM 2042 C CA . GLU A 1 278 ? -1.679 -7.787 4.042 1.00 98.38 278 GLU A CA 1
ATOM 2043 C C . GLU A 1 278 ? -1.597 -7.122 5.423 1.00 98.38 278 GLU A C 1
ATOM 2045 O O . GLU A 1 278 ? -2.516 -7.252 6.239 1.00 98.38 278 GLU A O 1
ATOM 2050 N N . ALA A 1 279 ? -0.524 -6.371 5.687 1.00 9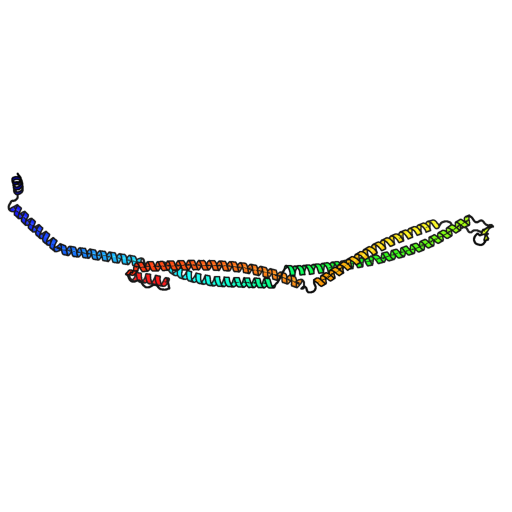8.44 279 ALA A N 1
ATOM 2051 C CA . ALA A 1 279 ? -0.360 -5.620 6.926 1.00 98.44 279 ALA A CA 1
ATOM 2052 C C . ALA A 1 279 ? -1.365 -4.459 7.041 1.00 98.44 279 ALA A C 1
ATOM 2054 O O . ALA A 1 279 ? -1.921 -4.249 8.119 1.00 98.44 279 ALA A O 1
ATOM 2055 N N . ASP A 1 280 ? -1.655 -3.745 5.950 1.00 98.50 280 ASP A N 1
ATOM 2056 C CA . ASP A 1 280 ? -2.697 -2.712 5.910 1.00 98.50 280 ASP A CA 1
ATOM 2057 C C . ASP A 1 280 ? -4.075 -3.318 6.222 1.00 98.50 280 ASP A C 1
ATOM 2059 O O . ASP A 1 280 ? -4.782 -2.839 7.113 1.00 98.50 280 ASP A O 1
ATOM 2063 N N . ALA A 1 281 ? -4.411 -4.454 5.603 1.00 98.56 281 ALA A N 1
ATOM 2064 C CA . ALA A 1 281 ? -5.645 -5.177 5.900 1.00 98.56 281 ALA A CA 1
ATOM 2065 C C . ALA A 1 281 ? -5.704 -5.671 7.362 1.00 98.56 281 ALA A C 1
ATOM 2067 O O . ALA A 1 281 ? -6.771 -5.683 7.983 1.00 98.56 281 ALA A O 1
ATOM 2068 N N . ALA A 1 282 ? -4.571 -6.074 7.946 1.00 98.56 282 ALA A N 1
ATOM 2069 C CA . ALA A 1 282 ? -4.492 -6.450 9.357 1.00 98.56 282 ALA A CA 1
ATOM 2070 C C . ALA A 1 282 ? -4.750 -5.257 10.290 1.00 98.56 282 ALA A C 1
ATOM 2072 O O . ALA A 1 282 ? -5.502 -5.399 11.257 1.00 98.56 282 ALA A O 1
ATOM 2073 N N . VAL A 1 283 ? -4.199 -4.079 9.977 1.00 98.75 283 VAL A N 1
ATOM 2074 C CA . VAL A 1 283 ? -4.473 -2.837 10.714 1.00 98.75 283 VAL A CA 1
ATOM 2075 C C . VAL A 1 283 ? -5.959 -2.494 10.651 1.00 98.75 283 VAL A C 1
ATOM 2077 O O . VAL A 1 283 ? -6.559 -2.204 11.684 1.00 98.75 283 VAL A O 1
ATOM 2080 N N . GLU A 1 284 ? -6.585 -2.565 9.476 1.00 98.75 284 GLU A N 1
ATOM 2081 C CA . GLU A 1 284 ? -8.018 -2.289 9.327 1.00 98.75 284 GLU A CA 1
ATOM 2082 C C . GLU A 1 284 ? -8.886 -3.242 10.158 1.00 98.75 284 GLU A C 1
ATOM 2084 O O . GLU A 1 284 ? -9.781 -2.792 10.882 1.00 98.75 284 GLU A O 1
ATOM 2089 N N . ARG A 1 285 ? -8.597 -4.550 10.116 1.00 98.69 285 ARG A N 1
ATOM 2090 C CA . ARG A 1 285 ? -9.284 -5.553 10.947 1.00 98.69 285 ARG A CA 1
ATOM 2091 C C . ARG A 1 285 ? -9.115 -5.261 12.438 1.00 98.69 285 ARG A C 1
ATOM 2093 O O . ARG A 1 285 ? -10.097 -5.294 13.179 1.00 98.69 285 ARG A O 1
ATOM 2100 N N . ALA A 1 286 ? -7.903 -4.927 12.879 1.00 98.62 286 ALA A N 1
ATOM 2101 C CA . ALA A 1 286 ? -7.633 -4.610 14.278 1.00 98.62 286 ALA A CA 1
ATOM 2102 C C . ALA A 1 286 ? -8.349 -3.326 14.733 1.00 98.62 286 ALA A C 1
ATOM 2104 O O . ALA A 1 286 ? -8.891 -3.278 15.834 1.00 98.62 286 ALA A O 1
ATOM 2105 N N . GLN A 1 287 ? -8.453 -2.309 13.871 1.00 98.81 287 GLN A N 1
ATOM 2106 C CA . GLN A 1 287 ? -9.226 -1.097 14.163 1.00 98.81 287 GLN A CA 1
ATOM 2107 C C . GLN A 1 287 ? -10.726 -1.379 14.308 1.00 98.81 287 GLN A C 1
ATOM 2109 O O . GLN A 1 287 ? -11.391 -0.787 15.158 1.00 98.81 287 GLN A O 1
ATOM 2114 N N . GLN A 1 288 ? -11.283 -2.253 13.465 1.00 98.69 288 GLN A N 1
ATOM 2115 C CA . GLN A 1 288 ? -12.681 -2.672 13.585 1.00 98.69 288 GLN A CA 1
ATOM 2116 C C . GLN A 1 288 ? -12.914 -3.430 14.898 1.00 98.69 288 GLN A C 1
ATOM 2118 O O . GLN A 1 288 ? -13.895 -3.154 15.591 1.00 98.69 288 GLN A O 1
ATOM 2123 N N . ALA A 1 289 ? -11.992 -4.323 15.266 1.00 98.38 289 ALA A N 1
ATOM 2124 C CA . ALA A 1 289 ? -12.042 -5.064 16.521 1.00 98.38 289 ALA A CA 1
ATOM 2125 C C . ALA A 1 289 ? -11.939 -4.148 17.755 1.00 98.38 289 ALA A C 1
ATOM 2127 O O . ALA A 1 289 ? -12.738 -4.306 18.674 1.00 98.38 289 ALA A O 1
ATOM 2128 N N . ASP A 1 290 ? -11.032 -3.163 17.758 1.00 98.69 290 ASP A N 1
ATOM 2129 C CA . ASP A 1 290 ? -10.906 -2.157 18.829 1.00 98.69 290 ASP A CA 1
ATOM 2130 C C . ASP A 1 290 ? -12.207 -1.362 19.005 1.00 98.69 290 ASP A C 1
ATOM 2132 O O . ASP A 1 290 ? -12.750 -1.294 20.109 1.00 98.69 290 ASP A O 1
ATOM 2136 N N . ARG A 1 291 ? -12.792 -0.850 17.911 1.00 98.81 291 ARG A N 1
ATOM 2137 C CA . ARG A 1 291 ? -14.085 -0.143 17.969 1.00 98.81 291 ARG A CA 1
ATOM 2138 C C . ARG A 1 291 ? -15.203 -1.020 18.535 1.00 98.81 291 ARG A C 1
ATOM 2140 O O . ARG A 1 291 ? -15.955 -0.567 19.396 1.00 98.81 291 ARG A O 1
ATOM 2147 N N . ALA A 1 292 ? -15.306 -2.266 18.077 1.00 98.56 292 ALA A N 1
ATOM 2148 C CA . ALA A 1 292 ? -16.318 -3.202 18.560 1.00 98.56 292 ALA A CA 1
ATOM 2149 C C . ALA A 1 292 ? -16.108 -3.579 20.038 1.00 98.56 292 ALA A C 1
ATOM 2151 O O . ALA A 1 292 ? -17.074 -3.724 20.786 1.00 98.56 292 ALA A O 1
ATOM 2152 N N . ALA A 1 293 ? -14.859 -3.731 20.483 1.00 98.50 293 ALA A N 1
ATOM 2153 C CA . ALA A 1 293 ? -14.541 -4.032 21.874 1.00 98.50 293 ALA A CA 1
ATOM 2154 C C . ALA A 1 293 ? -14.882 -2.857 22.803 1.00 98.50 293 ALA A C 1
ATOM 2156 O O . ALA A 1 293 ? -15.552 -3.067 23.811 1.00 98.50 293 ALA A O 1
ATOM 2157 N N . ARG A 1 294 ? -14.538 -1.621 22.415 1.00 98.75 294 ARG A N 1
ATOM 2158 C CA . ARG A 1 294 ? -14.915 -0.399 23.149 1.00 98.75 294 ARG A CA 1
ATOM 2159 C C . ARG A 1 294 ? -16.426 -0.241 23.284 1.00 98.75 294 ARG A C 1
ATOM 2161 O O . ARG A 1 294 ? -16.909 0.082 24.365 1.00 98.75 294 ARG A O 1
ATOM 2168 N N . GLN A 1 295 ? -17.171 -0.495 22.205 1.00 98.75 295 GLN A N 1
ATOM 2169 C CA . GLN A 1 295 ? -18.633 -0.435 22.232 1.00 98.75 295 GLN A CA 1
ATOM 2170 C C . GLN A 1 295 ? -19.214 -1.450 23.226 1.00 98.75 295 GLN A C 1
ATOM 2172 O O . GLN A 1 295 ? -20.007 -1.075 24.086 1.00 98.75 295 GLN A O 1
ATOM 2177 N N . ARG A 1 296 ? -18.759 -2.710 23.179 1.00 98.50 296 ARG A N 1
ATOM 2178 C CA . ARG A 1 296 ? -19.192 -3.749 24.129 1.00 98.50 296 ARG A CA 1
ATOM 2179 C C . ARG A 1 296 ? -18.827 -3.414 25.573 1.00 98.50 296 ARG A C 1
ATOM 2181 O O . ARG A 1 296 ? -19.639 -3.625 26.466 1.00 98.50 296 ARG A O 1
ATOM 2188 N N . ALA A 1 297 ? -17.637 -2.864 25.813 1.00 98.56 297 ALA A N 1
ATOM 2189 C CA . ALA A 1 297 ? -17.227 -2.429 27.145 1.00 98.56 297 ALA A CA 1
ATOM 2190 C C . ALA A 1 297 ? -18.110 -1.284 27.670 1.00 98.56 297 ALA A C 1
ATOM 2192 O O . ALA A 1 297 ? -18.482 -1.284 28.843 1.00 98.56 297 ALA A O 1
ATOM 2193 N N . ALA A 1 298 ? -18.496 -0.334 26.813 1.00 98.69 298 ALA A N 1
ATOM 2194 C CA . ALA A 1 298 ? -19.428 0.731 27.176 1.00 98.69 298 ALA A CA 1
ATOM 2195 C C . ALA A 1 298 ? -20.830 0.187 27.510 1.00 98.69 298 ALA A C 1
ATOM 2197 O O . ALA A 1 298 ? -21.394 0.555 28.540 1.00 98.69 298 ALA A O 1
ATOM 2198 N N . GLU A 1 299 ? -21.365 -0.720 26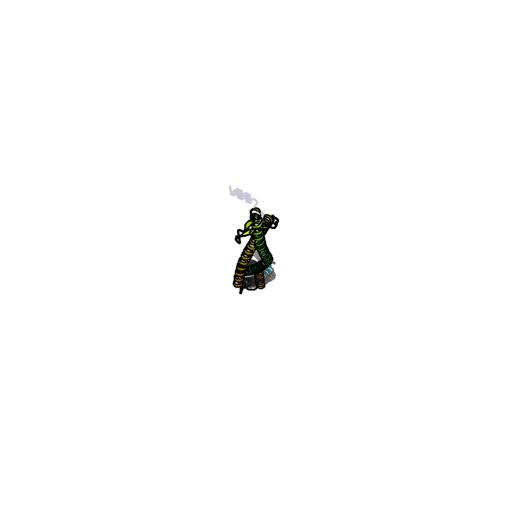.691 1.00 98.50 299 GLU A N 1
ATOM 2199 C CA . GLU A 1 299 ? -22.663 -1.372 26.923 1.00 98.50 299 GLU A CA 1
ATOM 2200 C C . GLU A 1 299 ? -22.671 -2.196 28.218 1.00 98.50 299 GLU A C 1
ATOM 2202 O O . GLU A 1 299 ? -23.601 -2.085 29.018 1.00 98.50 299 GLU A O 1
ATOM 2207 N N . ALA A 1 300 ? -21.606 -2.959 28.481 1.00 98.50 300 ALA A N 1
ATOM 2208 C CA . ALA A 1 300 ? -21.460 -3.734 29.710 1.00 98.50 300 ALA A CA 1
ATOM 2209 C C . ALA A 1 300 ? -21.448 -2.831 30.955 1.00 98.50 300 ALA A C 1
ATOM 2211 O O . ALA A 1 300 ? -22.135 -3.115 31.936 1.00 98.50 300 ALA A O 1
ATOM 2212 N N . ARG A 1 301 ? -20.719 -1.705 30.908 1.00 98.69 301 ARG A N 1
ATOM 2213 C CA . ARG A 1 301 ? -20.682 -0.725 32.010 1.00 98.69 301 ARG A CA 1
ATOM 2214 C C . ARG A 1 301 ? -22.066 -0.122 32.262 1.00 98.69 301 ARG A C 1
ATOM 2216 O O . ARG A 1 301 ? -22.493 -0.054 33.411 1.00 98.69 301 ARG A O 1
ATOM 2223 N N . GLN A 1 302 ? -22.804 0.230 31.207 1.00 98.62 302 GLN A N 1
ATOM 2224 C CA . GLN A 1 302 ? -24.183 0.722 31.332 1.00 98.62 302 GLN A CA 1
ATOM 2225 C C . GLN A 1 302 ? -25.127 -0.324 31.946 1.00 98.62 302 GLN A C 1
ATOM 2227 O O . GLN A 1 302 ? -25.967 0.019 32.782 1.00 98.62 302 GLN A O 1
ATOM 2232 N N . ALA A 1 303 ? -24.985 -1.597 31.566 1.00 98.19 303 ALA A N 1
ATOM 2233 C CA . ALA A 1 303 ? -25.764 -2.691 32.141 1.00 98.19 303 ALA A CA 1
ATOM 2234 C C . ALA A 1 303 ? -25.457 -2.889 33.634 1.00 98.19 303 ALA A C 1
ATOM 2236 O O . ALA A 1 303 ? -26.383 -3.045 34.433 1.00 98.19 303 ALA A O 1
ATOM 2237 N N . LEU A 1 304 ? -24.182 -2.807 34.028 1.00 98.56 304 LEU A N 1
ATOM 2238 C CA . LEU A 1 304 ? -23.772 -2.875 35.430 1.00 98.56 304 LEU A CA 1
ATOM 2239 C C . LEU A 1 304 ? -24.337 -1.708 36.247 1.00 98.56 304 LEU A C 1
ATOM 2241 O O . LEU A 1 304 ? -24.882 -1.918 37.332 1.00 98.56 304 LEU A O 1
ATOM 2245 N N . GLU A 1 305 ? -24.275 -0.483 35.723 1.00 98.50 305 GLU A N 1
ATOM 2246 C CA . GLU A 1 305 ? -24.888 0.681 36.369 1.00 98.50 305 GLU A CA 1
ATOM 2247 C C . GLU A 1 305 ? -26.403 0.507 36.552 1.00 98.50 305 GLU A C 1
ATOM 2249 O O . GLU A 1 305 ? -26.949 0.841 37.606 1.00 98.50 305 GLU A O 1
ATOM 2254 N N . ALA A 1 306 ? -27.099 -0.032 35.546 1.00 97.44 306 ALA A N 1
ATOM 2255 C CA . ALA A 1 306 ? -28.528 -0.316 35.634 1.00 97.44 306 ALA A CA 1
ATOM 2256 C C . ALA A 1 306 ? -28.842 -1.393 36.686 1.00 97.44 306 ALA A C 1
ATOM 2258 O O . ALA A 1 306 ? -29.759 -1.204 37.486 1.00 97.44 306 ALA A O 1
ATOM 2259 N N . ALA A 1 307 ? -28.064 -2.479 36.732 1.00 96.88 307 ALA A N 1
ATOM 2260 C CA . ALA A 1 307 ? -28.216 -3.537 37.728 1.00 96.88 307 ALA A CA 1
ATOM 2261 C C . ALA A 1 307 ? -27.943 -3.027 39.155 1.00 96.88 307 ALA A C 1
ATOM 2263 O O . ALA A 1 307 ? -28.702 -3.327 40.073 1.00 96.88 307 ALA A O 1
ATOM 2264 N N . THR A 1 308 ? -26.928 -2.176 39.322 1.00 97.12 308 THR A N 1
ATOM 2265 C CA . THR A 1 308 ? -26.581 -1.543 40.606 1.00 97.12 308 THR A CA 1
ATOM 2266 C C . THR A 1 308 ? -27.714 -0.643 41.104 1.00 97.12 308 THR A C 1
ATOM 2268 O O . THR A 1 308 ? -28.087 -0.697 42.275 1.00 97.12 308 THR A O 1
ATOM 2271 N N . ARG A 1 309 ? -28.319 0.160 40.215 1.00 97.25 309 ARG A N 1
ATOM 2272 C CA . ARG A 1 309 ? -29.497 0.977 40.558 1.00 97.25 309 ARG A CA 1
ATOM 2273 C C . ARG A 1 309 ? -30.701 0.121 40.950 1.00 97.25 309 ARG A C 1
ATOM 2275 O O . ARG A 1 309 ? -31.405 0.480 41.890 1.00 97.25 309 ARG A O 1
ATOM 2282 N N . ALA A 1 310 ? -30.933 -0.993 40.254 1.00 95.69 310 ALA A N 1
ATOM 2283 C CA . ALA A 1 310 ? -32.025 -1.910 40.572 1.00 95.69 310 ALA A CA 1
ATOM 2284 C C . ALA A 1 310 ? -31.840 -2.570 41.947 1.00 95.69 310 ALA A C 1
ATOM 2286 O O .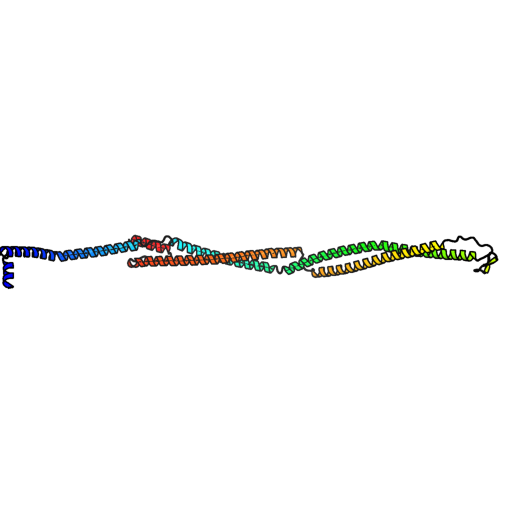 ALA A 1 310 ? -32.796 -2.665 42.712 1.00 95.69 310 ALA A O 1
ATOM 2287 N N . GLU A 1 311 ? -30.615 -2.968 42.297 1.00 95.50 311 GLU A N 1
ATOM 2288 C CA . GLU A 1 311 ? -30.312 -3.509 43.625 1.00 95.50 311 GLU A CA 1
ATOM 2289 C C . GLU A 1 311 ? -30.484 -2.466 44.727 1.00 95.50 311 GLU A C 1
ATOM 2291 O O . GLU A 1 311 ? -31.101 -2.757 45.749 1.00 95.50 311 GLU A O 1
ATOM 2296 N N . ALA A 1 312 ? -30.009 -1.237 44.510 1.00 95.50 312 ALA A N 1
ATOM 2297 C CA . ALA A 1 312 ? -30.210 -0.148 45.461 1.00 95.50 312 ALA A CA 1
ATOM 2298 C C . ALA A 1 312 ? -31.705 0.135 45.698 1.00 95.50 312 ALA A C 1
ATOM 2300 O O . ALA A 1 312 ? -32.118 0.323 46.841 1.00 95.50 312 ALA A O 1
ATOM 2301 N N . ALA A 1 313 ? -32.526 0.117 44.641 1.00 95.25 313 ALA A N 1
ATOM 2302 C CA . ALA A 1 313 ? -33.977 0.260 44.757 1.00 95.25 313 ALA A CA 1
ATOM 2303 C C . ALA A 1 313 ? -34.602 -0.893 45.560 1.00 95.25 313 ALA A C 1
ATOM 2305 O O . ALA A 1 313 ? -35.282 -0.643 46.550 1.00 95.25 313 ALA A O 1
ATOM 2306 N N . ALA A 1 314 ? -34.285 -2.144 45.216 1.00 94.75 314 ALA A N 1
ATOM 2307 C CA . ALA A 1 314 ? -34.804 -3.317 45.921 1.00 94.75 314 ALA A CA 1
ATOM 2308 C C . ALA A 1 314 ? -34.360 -3.381 47.398 1.00 94.75 314 ALA A C 1
ATOM 2310 O O . ALA A 1 314 ? -35.094 -3.879 48.254 1.00 94.75 314 ALA A O 1
ATOM 2311 N N . ARG A 1 315 ? -33.174 -2.848 47.718 1.00 95.44 315 ARG A N 1
ATOM 2312 C CA . ARG A 1 315 ? -32.686 -2.702 49.096 1.00 95.44 315 ARG A CA 1
ATOM 2313 C C . ARG A 1 315 ? -33.423 -1.595 49.853 1.00 95.44 315 ARG A C 1
ATOM 2315 O O . ARG A 1 315 ? -33.732 -1.776 51.026 1.00 95.44 315 ARG A O 1
ATOM 2322 N N . ASN A 1 316 ? -33.763 -0.486 49.200 1.00 95.88 316 ASN A N 1
ATOM 2323 C CA . ASN A 1 316 ? -34.620 0.538 49.805 1.00 95.88 316 ASN A CA 1
ATOM 2324 C C . ASN A 1 316 ? -36.035 0.003 50.075 1.00 95.88 316 ASN A C 1
ATOM 2326 O O . ASN A 1 316 ? -36.590 0.274 51.138 1.00 95.88 316 ASN A O 1
ATOM 2330 N N . ASP A 1 317 ? -36.588 -0.800 49.164 1.00 95.06 317 ASP A N 1
ATOM 2331 C CA . ASP A 1 317 ? -37.902 -1.429 49.343 1.00 95.06 317 ASP A CA 1
ATOM 2332 C C . ASP A 1 317 ? -37.914 -2.401 50.532 1.00 95.06 317 ASP A C 1
ATOM 2334 O O . ASP A 1 317 ? -38.871 -2.415 51.310 1.00 95.06 317 ASP A O 1
ATOM 2338 N N . LEU A 1 318 ? -36.831 -3.167 50.722 1.00 95.44 318 LEU A N 1
ATOM 2339 C CA . LEU A 1 318 ? -36.637 -4.026 51.895 1.00 95.44 318 LEU A CA 1
ATOM 2340 C C . LEU A 1 318 ? -36.669 -3.209 53.187 1.00 95.44 318 LEU A C 1
ATOM 2342 O O . LEU A 1 318 ? -37.385 -3.558 54.125 1.00 95.44 318 LEU A O 1
ATOM 2346 N N . LEU A 1 319 ? -35.897 -2.120 53.238 1.00 96.00 319 LEU A N 1
ATOM 2347 C CA . LEU A 1 319 ? -35.834 -1.251 54.412 1.00 96.00 319 LEU A CA 1
ATOM 2348 C C . LEU A 1 319 ? -37.201 -0.628 54.708 1.00 96.00 319 LEU A C 1
ATOM 2350 O O . LEU A 1 319 ? -37.652 -0.680 55.846 1.00 96.00 319 LEU A O 1
ATOM 2354 N N . ALA A 1 320 ? -37.919 -0.154 53.689 1.00 95.69 320 ALA A N 1
ATOM 2355 C CA . ALA A 1 320 ? -39.273 0.370 53.854 1.00 95.69 320 ALA A CA 1
ATOM 2356 C C . ALA A 1 320 ? -40.274 -0.702 54.330 1.00 95.69 320 ALA A C 1
ATOM 2358 O O . ALA A 1 320 ? -41.175 -0.413 55.122 1.00 95.69 320 ALA A O 1
ATOM 2359 N N . ALA A 1 321 ? -40.151 -1.951 53.868 1.00 95.06 321 ALA A N 1
ATOM 2360 C CA . ALA A 1 321 ? -40.960 -3.063 54.366 1.00 95.06 321 ALA A CA 1
ATOM 2361 C C . ALA A 1 321 ? -40.643 -3.389 55.831 1.00 95.06 321 ALA A C 1
ATOM 2363 O O . ALA A 1 321 ? -41.566 -3.544 56.627 1.00 95.06 321 ALA A O 1
ATOM 2364 N N . ARG A 1 322 ? -39.360 -3.418 56.194 1.00 96.31 322 ARG A N 1
ATOM 2365 C CA . ARG A 1 322 ? -38.882 -3.647 57.560 1.00 96.31 322 ARG A CA 1
ATOM 2366 C C . ARG A 1 322 ? -39.315 -2.536 58.521 1.00 96.31 322 ARG A C 1
ATOM 2368 O O . ARG A 1 322 ? -39.784 -2.833 59.616 1.00 96.31 322 ARG A O 1
ATOM 2375 N N . ASP A 1 323 ? -39.224 -1.275 58.110 1.00 95.81 323 ASP A N 1
ATOM 2376 C CA . ASP A 1 323 ? -39.583 -0.120 58.941 1.00 95.81 323 ASP A CA 1
ATOM 2377 C C . ASP A 1 323 ? -41.082 -0.087 59.275 1.00 95.81 323 ASP A C 1
ATOM 2379 O O . ASP A 1 323 ? -41.461 0.274 60.390 1.00 95.81 323 ASP A O 1
ATOM 2383 N N . ARG A 1 324 ? -41.948 -0.549 58.359 1.00 94.31 324 ARG A N 1
ATOM 2384 C CA . ARG A 1 324 ? -43.399 -0.679 58.608 1.00 94.31 324 ARG A CA 1
ATOM 2385 C C . ARG A 1 324 ? -43.737 -1.623 59.763 1.00 94.31 324 ARG A C 1
ATOM 2387 O O . ARG A 1 324 ? -44.777 -1.458 60.393 1.00 94.31 324 ARG A O 1
ATOM 2394 N N . VAL A 1 325 ? -42.869 -2.591 60.042 1.00 94.69 325 VAL A N 1
ATOM 2395 C CA . VAL A 1 325 ? -43.046 -3.605 61.092 1.00 94.69 325 VAL A CA 1
ATOM 2396 C C . VAL A 1 325 ? -42.042 -3.439 62.237 1.00 94.69 325 VAL A C 1
ATOM 2398 O O . VAL A 1 325 ? -41.945 -4.304 63.105 1.00 94.69 325 VAL A O 1
ATOM 2401 N N . ALA A 1 326 ? -41.324 -2.309 62.290 1.00 94.81 326 ALA A N 1
ATOM 2402 C CA . ALA A 1 326 ? -40.255 -2.054 63.257 1.00 94.81 326 ALA A CA 1
ATOM 2403 C C . ALA A 1 326 ? -40.696 -2.201 64.723 1.00 94.81 326 ALA A C 1
ATOM 2405 O O . ALA A 1 326 ? -39.917 -2.677 65.549 1.00 94.81 326 ALA A O 1
ATOM 2406 N N . ALA A 1 327 ? -41.948 -1.848 65.040 1.00 92.62 327 ALA A N 1
ATOM 2407 C CA . ALA A 1 327 ? -42.520 -1.959 66.386 1.00 92.62 327 ALA A CA 1
ATOM 2408 C C . ALA A 1 327 ? -42.530 -3.399 66.935 1.00 92.62 327 ALA A C 1
ATOM 2410 O O . ALA A 1 327 ? -42.566 -3.586 68.149 1.00 92.62 327 ALA A O 1
ATOM 2411 N N . TYR A 1 328 ? -42.462 -4.401 66.056 1.00 91.19 328 TYR A N 1
ATOM 2412 C CA . TYR A 1 328 ? -42.501 -5.820 66.411 1.00 91.19 328 TYR A CA 1
ATOM 2413 C C . TYR A 1 328 ? -41.108 -6.472 66.454 1.00 91.19 328 TYR A C 1
ATOM 2415 O O . TYR A 1 328 ? -40.999 -7.666 66.713 1.00 91.19 328 TYR A O 1
ATOM 2423 N N . GLY A 1 329 ? -40.036 -5.704 66.221 1.00 93.50 329 GLY A N 1
ATOM 2424 C CA . GLY A 1 329 ? -38.656 -6.197 66.279 1.00 93.50 329 GLY A CA 1
ATOM 2425 C C . GLY A 1 329 ? -38.273 -7.118 65.111 1.00 93.50 329 GLY A C 1
ATOM 2426 O O . GLY A 1 329 ? -37.933 -8.278 65.352 1.00 93.50 329 GLY A O 1
ATOM 2427 N N . PRO A 1 330 ? -38.305 -6.631 63.854 1.00 95.00 330 PRO A N 1
ATOM 2428 C CA . PRO A 1 330 ? -37.936 -7.428 62.689 1.00 95.00 330 PRO A CA 1
ATOM 2429 C C . PRO A 1 330 ? -36.443 -7.789 62.694 1.00 95.00 330 PRO A C 1
ATOM 2431 O O . PRO A 1 330 ? -35.637 -7.088 63.324 1.00 95.00 330 PRO A O 1
ATOM 2434 N N . PRO A 1 331 ? -36.042 -8.838 61.952 1.00 94.62 331 PRO A N 1
ATOM 2435 C CA . PRO A 1 331 ? -34.646 -9.243 61.856 1.00 94.62 331 PRO A CA 1
ATOM 2436 C C . PRO A 1 331 ? -33.747 -8.109 61.320 1.00 94.62 331 PRO A C 1
ATOM 2438 O O . PRO A 1 331 ? -34.213 -7.214 60.600 1.00 94.62 331 PRO A O 1
ATOM 2441 N N . PRO A 1 332 ? -32.451 -8.101 61.684 1.00 93.31 332 PRO A N 1
ATOM 2442 C CA . PRO A 1 332 ? -31.480 -7.182 61.100 1.00 93.31 332 PRO A CA 1
ATOM 2443 C C . PRO A 1 332 ? -31.216 -7.530 59.627 1.00 93.31 332 PRO A C 1
ATOM 2445 O O . PRO A 1 332 ? -31.359 -8.678 59.224 1.00 93.31 332 PRO A O 1
ATOM 2448 N N . THR A 1 333 ? -30.792 -6.535 58.847 1.00 94.12 333 THR A N 1
ATOM 2449 C CA . THR A 1 333 ? -30.392 -6.694 57.437 1.00 94.12 333 THR A CA 1
ATOM 2450 C C . THR A 1 333 ? -28.882 -6.887 57.308 1.00 94.12 333 THR A C 1
ATOM 2452 O O . THR A 1 333 ? -28.123 -6.212 58.010 1.00 94.12 333 THR A O 1
ATOM 2455 N N . GLY A 1 334 ? -28.449 -7.749 56.393 1.00 91.81 334 GLY A N 1
ATOM 2456 C CA . GLY A 1 334 ? -27.058 -8.024 56.058 1.00 91.81 334 GLY A CA 1
ATOM 2457 C C . GLY A 1 334 ? -26.660 -7.575 54.646 1.00 91.81 334 GLY A C 1
ATOM 2458 O O . GLY A 1 334 ? -27.100 -6.546 54.122 1.00 91.81 334 GLY A O 1
ATOM 2459 N N . GLU A 1 335 ? -25.734 -8.329 54.049 1.00 89.94 335 GLU A N 1
ATOM 2460 C CA . GLU A 1 335 ? -25.194 -8.067 52.707 1.00 89.94 335 GLU A CA 1
ATOM 2461 C C . GLU A 1 335 ? -25.968 -8.800 51.602 1.00 89.94 335 GLU A C 1
ATOM 2463 O O . GLU A 1 335 ? -26.075 -8.270 50.500 1.00 89.94 335 GLU A O 1
ATOM 2468 N N . ASP A 1 336 ? -26.562 -9.961 51.882 1.00 91.94 336 ASP A N 1
ATOM 2469 C CA . ASP A 1 336 ? -27.338 -10.724 50.901 1.00 91.94 336 ASP A CA 1
ATOM 2470 C C . ASP A 1 336 ? -28.799 -10.257 50.884 1.00 91.94 336 ASP A C 1
ATOM 2472 O O . ASP A 1 336 ? -29.586 -10.557 51.781 1.00 91.94 336 ASP A O 1
ATOM 2476 N N . LEU A 1 337 ? -29.161 -9.528 49.826 1.00 93.00 337 LEU A N 1
ATOM 2477 C CA . LEU A 1 337 ? -30.498 -8.964 49.662 1.00 93.00 337 LEU A CA 1
ATOM 2478 C C . LEU A 1 337 ? -31.596 -10.039 49.601 1.00 93.00 337 LEU A C 1
ATOM 2480 O O . LEU A 1 337 ? -32.698 -9.800 50.092 1.00 93.00 337 LEU A O 1
ATOM 2484 N N . ALA A 1 338 ? -31.328 -11.192 48.981 1.00 91.81 338 ALA A N 1
ATOM 2485 C CA . ALA A 1 338 ? -32.319 -12.258 48.869 1.00 91.81 338 ALA A CA 1
ATOM 2486 C C . ALA A 1 338 ? -32.538 -12.921 50.231 1.00 91.81 338 ALA A C 1
ATOM 2488 O O . ALA A 1 338 ? -33.681 -13.048 50.668 1.00 91.81 338 ALA A O 1
ATOM 2489 N N . ALA A 1 339 ? -31.448 -13.233 50.938 1.00 92.00 339 ALA A N 1
ATOM 2490 C CA . ALA A 1 339 ? -31.522 -13.788 52.285 1.00 92.00 339 ALA A CA 1
ATOM 2491 C C . ALA A 1 339 ? -32.212 -12.832 53.273 1.00 92.00 339 ALA A C 1
ATOM 2493 O O . ALA A 1 339 ? -32.990 -13.281 54.112 1.00 92.00 339 ALA A O 1
ATOM 2494 N N . ASP A 1 340 ? -31.977 -11.521 53.159 1.00 94.69 340 ASP A N 1
ATOM 2495 C CA . ASP A 1 340 ? -32.629 -10.522 54.007 1.00 94.69 340 ASP A CA 1
ATOM 2496 C C . ASP A 1 340 ? -34.147 -10.451 53.769 1.00 94.69 340 ASP A C 1
ATOM 2498 O O . ASP A 1 340 ? -34.926 -10.358 54.722 1.00 94.69 340 ASP A O 1
ATOM 2502 N N . TRP A 1 341 ? -34.583 -10.512 52.506 1.00 94.88 341 TRP A N 1
ATOM 2503 C CA . TRP A 1 341 ? -36.005 -10.566 52.162 1.00 94.88 341 TRP A CA 1
ATOM 2504 C C . TRP A 1 341 ? -36.662 -11.862 52.650 1.00 94.88 341 TRP A C 1
ATOM 2506 O O . TRP A 1 341 ? -37.742 -11.800 53.241 1.00 94.88 341 TRP A O 1
ATOM 2516 N N . ASP A 1 342 ? -36.011 -13.011 52.451 1.00 93.38 342 ASP A N 1
ATOM 2517 C CA . ASP A 1 342 ? -36.499 -14.314 52.916 1.00 93.38 342 ASP A CA 1
ATOM 2518 C C . ASP A 1 342 ? -36.596 -14.359 54.449 1.00 93.38 342 ASP A C 1
ATOM 2520 O O . ASP A 1 342 ? -37.593 -14.833 54.999 1.00 93.38 342 ASP A O 1
ATOM 2524 N N . ALA A 1 343 ? -35.602 -13.812 55.155 1.00 94.56 343 ALA A N 1
ATOM 2525 C CA . ALA A 1 343 ? -35.605 -13.717 56.612 1.00 94.56 343 ALA A CA 1
ATOM 2526 C C . ALA A 1 343 ? -36.740 -12.821 57.123 1.00 94.56 343 ALA A C 1
ATOM 2528 O O . ALA A 1 343 ? -37.416 -13.177 58.088 1.00 94.56 343 ALA A O 1
ATOM 2529 N N . LEU A 1 344 ? -36.974 -11.674 56.476 1.00 95.81 344 LEU A N 1
ATOM 2530 C CA . LEU A 1 344 ? -38.050 -10.759 56.845 1.00 95.81 344 LEU A CA 1
ATOM 2531 C C . LEU A 1 344 ? -39.436 -11.376 56.590 1.00 95.81 344 LEU A C 1
ATOM 2533 O O . LEU A 1 344 ? -40.303 -11.283 57.457 1.00 95.81 344 LEU A O 1
ATOM 2537 N N . ALA A 1 345 ? -39.641 -12.028 55.443 1.00 93.88 345 ALA A N 1
ATOM 2538 C CA . ALA A 1 345 ? -40.903 -12.694 55.118 1.00 93.88 345 ALA A CA 1
ATOM 2539 C C . ALA A 1 345 ? -41.166 -13.901 56.032 1.00 93.88 345 ALA A C 1
ATOM 2541 O O . ALA A 1 345 ? -42.248 -14.010 56.605 1.00 93.88 345 ALA A O 1
ATOM 2542 N N . GLY A 1 346 ? -40.161 -14.754 56.251 1.00 93.75 346 GLY A N 1
ATOM 2543 C CA . GLY A 1 346 ? -40.274 -15.898 57.157 1.00 93.75 346 GLY A CA 1
ATOM 2544 C C . GLY A 1 346 ? -40.503 -15.488 58.615 1.00 93.75 346 GLY A C 1
ATOM 2545 O O . GLY A 1 346 ? -41.246 -16.156 59.331 1.00 93.75 346 GLY A O 1
ATOM 2546 N N . TRP A 1 347 ? -39.914 -14.374 59.064 1.00 96.19 347 TRP A N 1
ATOM 2547 C CA . TRP A 1 347 ? -40.218 -13.788 60.372 1.00 96.19 347 TRP A CA 1
ATOM 2548 C C . TRP A 1 347 ? -41.656 -13.263 60.436 1.00 96.19 347 TRP A C 1
ATOM 2550 O O . TRP A 1 347 ? -42.351 -13.534 61.413 1.00 96.19 347 TRP A O 1
ATOM 2560 N N . ALA A 1 348 ? -42.126 -12.557 59.403 1.00 94.00 348 ALA A N 1
ATOM 2561 C CA . ALA A 1 348 ? -43.477 -12.006 59.382 1.00 94.00 348 ALA A CA 1
ATOM 2562 C C . ALA A 1 348 ? -44.548 -13.109 59.413 1.00 94.00 348 ALA A C 1
ATOM 2564 O O . ALA A 1 348 ? -45.527 -12.977 60.142 1.00 94.00 348 ALA A O 1
ATOM 2565 N N . GLU A 1 349 ? -44.323 -14.224 58.711 1.00 92.12 349 GLU A N 1
ATOM 2566 C CA . GLU A 1 349 ? -45.189 -15.411 58.762 1.00 92.12 349 GLU A CA 1
ATOM 2567 C C . GLU A 1 349 ? -45.221 -16.079 60.146 1.00 92.12 349 GLU A C 1
ATOM 2569 O O . GLU A 1 349 ? -46.243 -16.640 60.523 1.00 92.12 349 GLU A O 1
ATOM 2574 N N . GLN A 1 350 ? -44.132 -16.017 60.920 1.00 90.69 350 GLN A N 1
ATOM 2575 C CA . GLN A 1 350 ? -44.084 -16.564 62.285 1.00 90.69 350 GLN A CA 1
ATOM 2576 C C . GLN A 1 350 ? -44.757 -15.65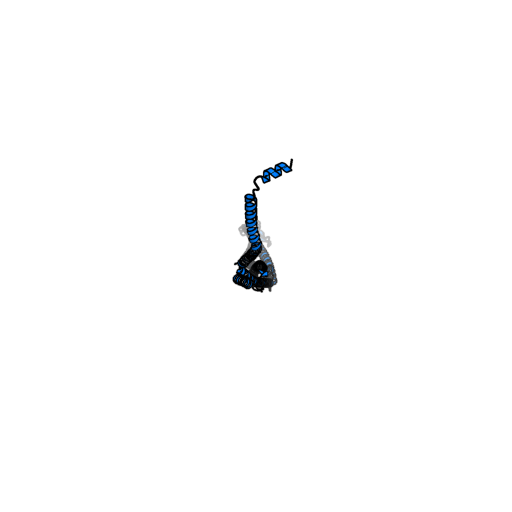9 63.327 1.00 90.69 350 GLN A C 1
ATOM 2578 O O . GLN A 1 350 ? -45.117 -16.141 64.401 1.00 90.69 350 GLN A O 1
ATOM 2583 N N . GLN A 1 351 ? -44.865 -14.356 63.052 1.00 88.81 351 GLN A N 1
ATOM 2584 C CA . GLN A 1 351 ? -45.493 -13.376 63.946 1.00 88.81 351 GLN A CA 1
ATOM 2585 C C . GLN A 1 351 ? -46.997 -13.185 63.684 1.00 88.81 351 GLN A C 1
ATOM 2587 O O . GLN A 1 351 ? -47.676 -12.613 64.539 1.00 88.81 351 GLN A O 1
ATOM 2592 N N . ALA A 1 352 ? -47.485 -13.588 62.504 1.00 79.31 352 ALA A N 1
ATOM 2593 C CA . ALA A 1 352 ? -48.883 -13.476 62.077 1.00 79.31 352 ALA A CA 1
ATOM 2594 C C . ALA A 1 352 ? -49.758 -14.608 62.638 1.00 79.31 352 ALA A C 1
ATOM 2596 O O . ALA A 1 352 ? -50.927 -14.311 62.978 1.00 79.31 352 ALA A O 1
#

Sequence (352 aa):
AVIDEHLVDLAHATDDAVDAARARVAEVTTVIDRLDAAAPELTALLDKVRGTDDQAADLRRQVELLGGVRVPGEVASVASRRAEAERTVSEATEAEGGAVRALDEARTARQALGDAARLQAQLDAWAALESLAGRVANGAQMVADREAAIAPLADQLRSAQEEVGDAERALEQARVAHAAVDLARHLHPGDDCPVCGGEVKELPARPAGALDDASARHRTAVDAARRAEQAWQEADRELTALRAKLEERRAELARAEVATAGAAPAEELRAALAAMVEADAAVERAQQADRAARQRAAEARQALEAATRAEAAARNDLLAARDRVAAYGPPPTGEDLAADWDALAGWAEQQA

pLDDT: mean 91.7, std 10.36, range [50.47, 98.81]

Radius of gyration: 74.11 Å; chains: 1; bounding box: 168×50×202 Å

Secondary structure (DSSP, 8-state):
-HHHHHHHTTTT--HHHHHHHHHHHHHHHHHHHHHHHHHHHHHHHHHHHHHHHHHHHHHHHHHHHHHT----TTHHHHHHHHHHHHHHHHHHHHHHHHHHHHHHHHHHHHHHT--HHHHHHHHHHHHHHHHHHHHHHHHHHHHHHHHHHHHHHHHHHHHHHHHHHHHHHHHHHHHHHHHHHHHHHH--TTSBPTTT-PBP---------SHHHHHHHHHHHHHHHHHHHHHHHHHHHHHHHHHHHHHHHHHHHHHHHHHHTTPPPHHHHHHHHHHHHHHHHHHHHHHHHHHHHHHHHHHHHHHHHHHHHHHHHHHHHHHHHHHHTGGG-PPPP-S-HHHHHHHHHHHHHHH-

Foldseek 3Di:
DVVVVVVVVCPPVDVVVVVVVVVVVVVVVVVVVVCVVCVVVVVVVVVVVVVVVVVVVVVVVLLVLLVPQADDPCQVVLVVLLVVLVVLLVVLVVLLVVLVVLLVVLVVLLVVLPDLVVLVVLLVLVVVLVVLVVVLVVLVVVLVVLVVVLVVLVVQLVVLVVQLVVLVVQLVVLVVLQVLQVVLVVDDQQDQDPPPRDGHHDGDDDDRDRNVVSVVSNVVSVVSSVVSVVVNVVSVVVSVVSVVVSVVSVVVSVVSCVVSVPPDDSVVSVVSSVSSVVSVVSSVVSVVSSVVSVVSSVVSVVSSVVSVVVNVVLVVVLVVSCVSNVVVPADDDDDRSSVSSVSRSVVSVVSD